Protein AF-A0A956AYD5-F1 (afdb_monomer_lite)

pLDDT: mean 80.74, std 14.18, range [38.19, 96.44]

Structure (mmCIF, N/CA/C/O backbone):
data_AF-A0A956AYD5-F1
#
_entry.id   AF-A0A956AYD5-F1
#
loop_
_atom_site.group_PDB
_atom_site.id
_atom_site.type_symbol
_atom_site.label_atom_id
_atom_site.label_alt_id
_atom_site.label_comp_id
_atom_site.label_asym_id
_atom_site.label_entity_id
_atom_site.label_seq_id
_atom_site.pdbx_PDB_ins_code
_atom_site.Cartn_x
_atom_site.Cartn_y
_atom_site.Cartn_z
_atom_site.occupancy
_atom_site.B_iso_or_equiv
_atom_site.auth_seq_id
_atom_site.auth_comp_id
_atom_site.auth_asym_id
_atom_site.auth_atom_id
_atom_site.pdbx_PDB_model_num
ATOM 1 N N . MET A 1 1 ? 13.100 -12.740 -43.143 1.00 38.22 1 MET A N 1
ATOM 2 C CA . MET A 1 1 ? 13.865 -11.619 -43.729 1.00 38.22 1 MET A CA 1
ATOM 3 C C . MET A 1 1 ? 12.899 -10.701 -44.470 1.00 38.22 1 MET A C 1
ATOM 5 O O . MET A 1 1 ? 12.730 -10.848 -45.670 1.00 38.22 1 MET A O 1
ATOM 9 N N . ALA A 1 2 ? 12.208 -9.817 -43.744 1.00 38.34 2 ALA A N 1
ATOM 10 C CA . ALA A 1 2 ? 11.365 -8.768 -44.319 1.00 38.34 2 ALA A CA 1
ATOM 11 C C . ALA A 1 2 ? 12.053 -7.433 -44.016 1.00 38.34 2 ALA A C 1
ATOM 13 O O . ALA A 1 2 ? 12.355 -7.146 -42.859 1.00 38.34 2 ALA A O 1
ATOM 14 N N . GLY A 1 3 ? 12.431 -6.724 -45.078 1.00 38.19 3 GLY A N 1
ATOM 15 C CA . GLY A 1 3 ? 13.341 -5.588 -45.043 1.00 38.19 3 GLY A CA 1
ATOM 16 C C . GLY A 1 3 ? 12.730 -4.337 -44.422 1.00 38.19 3 GLY A C 1
ATOM 17 O O . GLY A 1 3 ? 11.640 -3.910 -44.791 1.00 38.19 3 GLY A O 1
ATOM 18 N N . LEU A 1 4 ? 13.507 -3.744 -43.517 1.00 45.62 4 LEU A N 1
ATOM 19 C CA . LEU A 1 4 ? 13.472 -2.332 -43.163 1.00 45.62 4 LEU A CA 1
ATOM 20 C C . LEU A 1 4 ? 13.626 -1.478 -44.430 1.00 45.62 4 LEU A C 1
ATOM 22 O O . LEU A 1 4 ? 14.669 -1.534 -45.081 1.00 45.62 4 LEU A O 1
ATOM 26 N N . ILE A 1 5 ? 12.627 -0.655 -44.748 1.00 48.16 5 ILE A N 1
ATOM 27 C CA . ILE A 1 5 ? 12.800 0.495 -45.640 1.00 48.16 5 ILE A CA 1
ATOM 28 C C . ILE A 1 5 ? 12.803 1.730 -44.746 1.00 48.16 5 ILE A C 1
ATOM 30 O O . ILE A 1 5 ? 11.787 2.094 -44.158 1.00 48.16 5 ILE A O 1
ATOM 34 N N . GLY A 1 6 ? 13.987 2.324 -44.607 1.00 40.91 6 GLY A N 1
ATOM 35 C CA . GLY A 1 6 ? 14.198 3.570 -43.888 1.00 40.91 6 GLY A CA 1
ATOM 36 C C . GLY A 1 6 ? 13.424 4.714 -44.536 1.00 40.91 6 GLY A C 1
ATOM 37 O O . GLY A 1 6 ? 13.657 5.061 -45.694 1.00 40.91 6 GLY A O 1
ATOM 38 N N . LEU A 1 7 ? 12.539 5.331 -43.756 1.00 45.22 7 LEU A N 1
ATOM 39 C CA . LEU A 1 7 ? 11.934 6.633 -44.036 1.00 45.22 7 LEU A CA 1
ATOM 40 C C . LEU A 1 7 ? 12.979 7.738 -43.804 1.00 45.22 7 LEU A C 1
ATOM 42 O O . LEU A 1 7 ? 12.899 8.510 -42.858 1.00 45.22 7 LEU A O 1
ATOM 46 N N . GLY A 1 8 ? 14.007 7.763 -44.652 1.00 41.53 8 GLY A N 1
ATOM 47 C CA . GLY A 1 8 ? 15.071 8.773 -44.637 1.00 41.53 8 GLY A CA 1
ATOM 48 C C . GLY A 1 8 ? 15.412 9.327 -46.022 1.00 41.53 8 GLY A C 1
ATOM 49 O O . GLY A 1 8 ? 16.450 9.959 -46.177 1.00 41.53 8 GLY A O 1
ATOM 50 N N . GLY A 1 9 ? 14.583 9.070 -47.039 1.00 41.75 9 GLY A N 1
ATOM 51 C CA . GLY A 1 9 ? 14.830 9.491 -48.418 1.00 41.75 9 GLY A CA 1
ATOM 52 C C . GLY A 1 9 ? 13.682 10.327 -48.972 1.00 41.75 9 GLY A C 1
ATOM 53 O O . GLY A 1 9 ? 12.532 9.896 -48.932 1.00 41.75 9 GLY A O 1
ATOM 54 N N . ALA A 1 10 ? 14.020 11.512 -49.479 1.00 44.88 10 ALA A N 1
ATOM 55 C CA . ALA A 1 10 ? 13.131 12.481 -50.109 1.00 44.88 10 ALA A CA 1
ATOM 56 C C . ALA A 1 10 ? 12.125 11.856 -51.101 1.00 44.88 10 ALA A C 1
ATOM 58 O O . ALA A 1 10 ? 12.470 10.983 -51.900 1.00 44.88 10 ALA A O 1
ATOM 59 N N . LEU A 1 11 ? 10.884 12.358 -51.092 1.00 52.38 11 LEU A N 1
ATOM 60 C CA . LEU A 1 11 ? 9.904 12.091 -52.150 1.00 52.38 11 LEU A CA 1
ATOM 61 C C . LEU A 1 11 ? 10.449 12.594 -53.504 1.00 52.38 11 LEU A C 1
ATOM 63 O O . LEU A 1 11 ? 11.091 13.646 -53.548 1.00 52.38 11 LEU A O 1
ATOM 67 N N . PRO A 1 12 ? 10.129 11.926 -54.630 1.00 50.09 12 PRO A N 1
ATOM 68 C CA . PRO A 1 12 ? 10.656 12.227 -55.970 1.00 50.09 12 PRO A CA 1
ATOM 69 C C . PRO A 1 12 ? 10.209 13.583 -56.565 1.00 50.09 12 PRO A C 1
ATOM 71 O O . PRO A 1 12 ? 10.356 13.809 -57.761 1.00 50.09 12 PRO A O 1
ATOM 74 N N . ILE A 1 13 ? 9.664 14.489 -55.746 1.00 57.38 13 ILE A N 1
ATOM 75 C CA . ILE A 1 13 ? 9.124 15.803 -56.134 1.00 57.38 13 ILE A CA 1
ATOM 76 C C . ILE A 1 13 ? 9.965 16.956 -55.531 1.00 57.38 13 ILE A C 1
ATOM 78 O O . ILE A 1 13 ? 9.643 18.122 -55.723 1.00 57.38 13 ILE A O 1
ATOM 82 N N . GLY A 1 14 ? 11.065 16.674 -54.817 1.00 47.78 14 GLY A N 1
ATOM 83 C CA . GLY A 1 14 ? 12.014 17.710 -54.368 1.00 47.78 14 GLY A CA 1
ATOM 84 C C . GLY A 1 14 ? 11.462 18.714 -53.344 1.00 47.78 14 GLY A C 1
ATOM 85 O O . GLY A 1 14 ? 12.069 19.758 -53.120 1.00 47.78 14 GLY A O 1
ATOM 86 N N . LEU A 1 15 ? 10.318 18.417 -52.722 1.00 58.50 15 LEU A N 1
ATOM 87 C CA . LEU A 1 15 ? 9.801 19.166 -51.579 1.00 58.50 15 LEU A CA 1
ATOM 88 C C . LEU A 1 15 ? 10.392 18.572 -50.297 1.00 58.50 15 LEU A C 1
ATOM 90 O O . LEU A 1 15 ? 9.881 17.578 -49.776 1.00 58.50 15 LEU A O 1
ATOM 94 N N . ASP A 1 16 ? 11.470 19.182 -49.802 1.00 55.41 16 ASP A N 1
ATOM 95 C CA . ASP A 1 16 ? 11.988 18.926 -48.458 1.00 55.41 16 ASP A CA 1
ATOM 96 C C . ASP A 1 16 ? 10.951 19.408 -47.439 1.00 55.41 16 ASP A C 1
ATOM 98 O O . ASP A 1 16 ? 10.841 20.600 -47.135 1.00 55.41 16 ASP A O 1
ATOM 102 N N . PHE A 1 17 ? 10.157 18.479 -46.906 1.00 55.44 17 PHE A N 1
ATOM 103 C CA . PHE A 1 17 ? 9.383 18.769 -45.708 1.00 55.44 17 PHE A CA 1
ATOM 104 C C . PHE A 1 17 ? 10.377 19.057 -44.579 1.00 55.44 17 PHE A C 1
ATOM 106 O O . PHE A 1 17 ? 11.238 18.216 -44.303 1.00 55.44 17 PHE A O 1
ATOM 113 N N . PRO A 1 18 ? 10.301 20.226 -43.917 1.00 59.81 18 PRO A N 1
ATOM 114 C CA . PRO A 1 18 ? 11.231 20.545 -42.848 1.00 59.81 18 PRO A CA 1
ATOM 115 C C . PRO A 1 18 ? 11.109 19.461 -41.777 1.00 59.81 18 PRO A C 1
ATOM 117 O O . PRO A 1 18 ? 10.015 19.232 -41.265 1.00 59.81 18 PRO A O 1
ATOM 120 N N . ALA A 1 19 ? 12.222 18.809 -41.425 1.00 58.19 19 ALA A N 1
ATOM 121 C CA . ALA A 1 19 ? 12.263 17.698 -40.467 1.00 58.19 19 ALA A CA 1
ATOM 122 C C . ALA A 1 19 ? 11.509 17.996 -39.152 1.00 58.19 19 ALA A C 1
ATOM 124 O O . ALA A 1 19 ? 10.942 17.094 -38.547 1.00 58.19 19 ALA A O 1
ATOM 125 N N . ARG A 1 20 ? 11.408 19.280 -38.770 1.00 55.28 20 ARG A N 1
ATOM 126 C CA . ARG A 1 20 ? 10.603 19.770 -37.638 1.00 55.28 20 ARG A CA 1
ATOM 127 C C . ARG A 1 20 ? 9.106 19.441 -37.717 1.00 55.28 20 ARG A C 1
ATOM 129 O O . ARG A 1 20 ? 8.494 19.254 -36.674 1.00 55.28 20 ARG A O 1
ATOM 136 N N . VAL A 1 21 ? 8.508 19.392 -38.909 1.00 59.53 21 VAL A N 1
ATOM 137 C CA . VAL A 1 21 ? 7.073 19.096 -39.093 1.00 59.53 21 VAL A CA 1
ATOM 138 C C . VAL A 1 21 ? 6.807 17.594 -38.984 1.00 59.53 21 VAL A C 1
ATOM 140 O O . VAL A 1 21 ? 5.827 17.206 -38.356 1.00 59.53 21 VAL A O 1
ATOM 143 N N . ALA A 1 22 ? 7.705 16.751 -39.502 1.00 58.34 22 ALA A N 1
ATOM 144 C CA . ALA A 1 22 ? 7.612 15.298 -39.340 1.00 58.34 22 ALA A CA 1
ATOM 145 C C . ALA A 1 22 ? 7.784 14.883 -37.868 1.00 58.34 22 ALA A C 1
ATOM 147 O O . ALA A 1 22 ? 6.969 14.129 -37.348 1.00 58.34 22 ALA A O 1
ATOM 148 N N . THR A 1 23 ? 8.756 15.467 -37.155 1.00 61.28 23 THR A N 1
ATOM 149 C CA . THR A 1 23 ? 8.960 15.197 -35.720 1.00 61.28 23 THR A CA 1
ATOM 150 C C . THR A 1 23 ? 7.836 15.738 -34.833 1.00 61.28 23 THR A C 1
ATOM 152 O O . THR A 1 23 ? 7.559 15.161 -33.787 1.00 61.28 23 THR A O 1
ATOM 155 N N . ALA A 1 24 ? 7.189 16.845 -35.224 1.00 61.78 24 ALA A N 1
ATOM 156 C CA . ALA A 1 24 ? 6.041 17.384 -34.491 1.00 61.78 24 ALA A CA 1
ATOM 157 C C . ALA A 1 24 ? 4.799 16.498 -34.672 1.00 61.78 24 ALA A C 1
ATOM 159 O O . ALA A 1 24 ? 4.151 16.154 -33.690 1.00 61.78 24 ALA A O 1
ATOM 160 N N . ALA A 1 25 ? 4.527 16.052 -35.903 1.00 62.19 25 ALA A N 1
ATOM 161 C CA . ALA A 1 25 ? 3.420 15.143 -36.186 1.00 62.19 25 ALA A CA 1
ATOM 162 C C . ALA A 1 25 ? 3.612 13.766 -35.525 1.00 62.19 25 ALA A C 1
ATOM 164 O O . ALA A 1 25 ? 2.668 13.229 -34.954 1.00 62.19 25 ALA A O 1
ATOM 165 N N . GLU A 1 26 ? 4.825 13.204 -35.540 1.00 65.94 26 GLU A N 1
ATOM 166 C CA . GLU A 1 26 ? 5.135 11.969 -34.802 1.00 65.94 26 GLU A CA 1
ATOM 167 C C . GLU A 1 26 ? 4.995 12.151 -33.282 1.00 65.94 26 GLU A C 1
ATOM 169 O O . GLU A 1 26 ? 4.488 11.261 -32.599 1.00 65.94 26 GLU A O 1
ATOM 174 N N . GLY A 1 27 ? 5.385 13.315 -32.749 1.00 69.06 27 GLY A N 1
ATOM 175 C CA . GLY A 1 27 ? 5.192 13.671 -31.342 1.00 69.06 27 GLY A CA 1
ATOM 176 C C . GLY A 1 27 ? 3.716 13.702 -30.936 1.00 69.06 27 GLY A C 1
ATOM 177 O O . GLY A 1 27 ? 3.339 13.052 -29.962 1.00 69.06 27 GLY A O 1
ATOM 178 N N . ASP A 1 28 ? 2.872 14.378 -31.715 1.00 73.19 28 ASP A N 1
ATOM 179 C CA . ASP A 1 28 ? 1.431 14.474 -31.455 1.00 73.19 28 ASP A CA 1
ATOM 180 C C . ASP A 1 28 ? 0.738 13.104 -31.543 1.00 73.19 28 ASP A C 1
ATOM 182 O O . ASP A 1 28 ? -0.115 12.776 -30.716 1.00 73.19 28 ASP A O 1
ATOM 186 N N . LEU A 1 29 ? 1.137 12.257 -32.499 1.00 72.94 29 LEU A N 1
ATOM 187 C CA . LEU A 1 29 ? 0.602 10.899 -32.645 1.00 72.94 29 LEU A CA 1
ATOM 188 C C . LEU A 1 29 ? 0.982 9.989 -31.467 1.00 72.94 29 LEU A C 1
ATOM 190 O O . LEU A 1 29 ? 0.141 9.224 -30.993 1.00 72.94 29 LEU A O 1
ATOM 194 N N . ASN A 1 30 ? 2.212 10.096 -30.960 1.00 77.44 30 ASN A N 1
ATOM 195 C CA . ASN A 1 30 ? 2.667 9.329 -29.797 1.00 77.44 30 ASN A CA 1
ATOM 196 C C . ASN A 1 30 ? 1.982 9.786 -28.501 1.00 77.44 30 ASN A C 1
ATOM 198 O O . ASN A 1 30 ? 1.635 8.951 -27.662 1.00 77.44 30 ASN A O 1
ATOM 202 N N . LEU A 1 31 ? 1.736 11.090 -28.349 1.00 77.75 31 LEU A N 1
ATOM 203 C CA . LEU A 1 31 ? 0.963 11.622 -27.227 1.00 77.75 31 LEU A CA 1
ATOM 204 C C . LEU A 1 31 ? -0.478 11.107 -27.264 1.00 77.75 31 LEU A C 1
ATOM 206 O O . LEU A 1 31 ? -0.946 10.543 -26.279 1.00 77.75 31 LEU A O 1
ATOM 210 N N . LEU A 1 32 ? -1.156 11.196 -28.412 1.00 80.50 32 LEU A N 1
ATOM 211 C CA . LEU A 1 32 ? -2.516 10.672 -28.572 1.00 80.50 32 LEU A CA 1
ATOM 212 C C . LEU A 1 32 ? -2.594 9.159 -28.325 1.00 80.50 32 LEU A C 1
ATOM 214 O O . LEU A 1 32 ? -3.530 8.694 -27.677 1.00 80.50 32 LEU A O 1
ATOM 218 N N . ALA A 1 33 ? -1.612 8.389 -28.799 1.00 79.50 33 ALA A N 1
ATOM 219 C CA . ALA A 1 33 ? -1.531 6.954 -28.532 1.00 79.50 33 ALA A CA 1
ATOM 220 C C . ALA A 1 33 ? -1.355 6.654 -27.033 1.00 79.50 33 ALA A C 1
ATOM 222 O O . ALA A 1 33 ? -1.987 5.736 -26.508 1.00 79.50 33 ALA A O 1
ATOM 223 N N . THR A 1 34 ? -0.549 7.450 -26.330 1.00 79.50 34 THR A N 1
ATOM 224 C CA . THR A 1 34 ? -0.332 7.315 -24.883 1.00 79.50 34 THR A CA 1
ATOM 225 C C . THR A 1 34 ? -1.608 7.637 -24.096 1.00 79.50 34 THR A C 1
ATOM 227 O O . THR A 1 34 ? -2.038 6.840 -23.262 1.00 79.50 34 THR A O 1
ATOM 230 N N . GLU A 1 35 ? -2.279 8.744 -24.423 1.00 83.00 35 GLU A N 1
ATOM 231 C CA . GLU A 1 35 ? -3.565 9.133 -23.827 1.00 83.00 35 GLU A CA 1
ATOM 232 C C . GLU A 1 35 ? -4.652 8.073 -24.062 1.00 83.00 35 GLU A C 1
ATOM 234 O O . GLU A 1 35 ? -5.362 7.678 -23.134 1.00 83.00 35 GLU A O 1
ATOM 239 N N . LEU A 1 36 ? -4.753 7.546 -25.287 1.00 84.06 36 LEU A N 1
ATOM 240 C CA . LEU A 1 36 ? -5.677 6.457 -25.619 1.00 84.06 36 LEU A CA 1
ATOM 241 C C . LEU A 1 36 ? -5.368 5.184 -24.829 1.00 84.06 36 LEU A C 1
ATOM 243 O O . LEU A 1 36 ? -6.294 4.489 -24.411 1.00 84.06 36 LEU A O 1
ATOM 247 N N . SER A 1 37 ? -4.091 4.893 -24.587 1.00 82.88 37 SER A N 1
ATOM 248 C CA . SER A 1 37 ? -3.676 3.734 -23.796 1.00 82.88 37 SER A CA 1
ATOM 249 C C . SER A 1 37 ? -4.089 3.883 -22.328 1.00 82.88 37 SER A C 1
ATOM 251 O O . SER A 1 37 ? -4.648 2.947 -21.752 1.00 82.88 37 SER A O 1
ATOM 253 N N . TYR A 1 38 ? -3.909 5.069 -21.732 1.00 85.00 38 TYR A N 1
ATOM 254 C CA . TYR A 1 38 ? -4.403 5.365 -20.382 1.00 85.00 38 TYR A CA 1
ATOM 255 C C . TYR A 1 38 ? -5.929 5.296 -20.295 1.00 85.00 38 TYR A C 1
ATOM 257 O O . TYR A 1 38 ? -6.469 4.667 -19.382 1.00 85.00 38 TYR A O 1
ATOM 265 N N . ALA A 1 39 ? -6.635 5.885 -21.262 1.00 86.56 39 ALA A N 1
ATOM 266 C CA . ALA A 1 39 ? -8.091 5.838 -21.323 1.00 86.56 39 ALA A CA 1
ATOM 267 C C . ALA A 1 39 ? -8.608 4.396 -21.450 1.00 86.56 39 ALA A C 1
ATOM 269 O O . ALA A 1 39 ? -9.562 4.017 -20.767 1.00 86.56 39 ALA A O 1
ATOM 270 N N . LEU A 1 40 ? -7.954 3.570 -22.272 1.00 87.44 40 LEU A N 1
ATOM 271 C CA . LEU A 1 40 ? -8.281 2.157 -22.428 1.00 87.44 40 LEU A CA 1
ATOM 272 C C . LEU A 1 40 ? -8.056 1.379 -21.125 1.00 87.44 40 LEU A C 1
ATOM 274 O O . LEU A 1 40 ? -8.933 0.615 -20.721 1.00 87.44 40 LEU A O 1
ATOM 278 N N . LEU A 1 41 ? -6.930 1.596 -20.436 1.00 86.62 41 LEU A N 1
ATOM 279 C CA . LEU A 1 41 ? -6.657 0.976 -19.135 1.00 86.62 41 LEU A CA 1
ATOM 280 C C . LEU A 1 41 ? -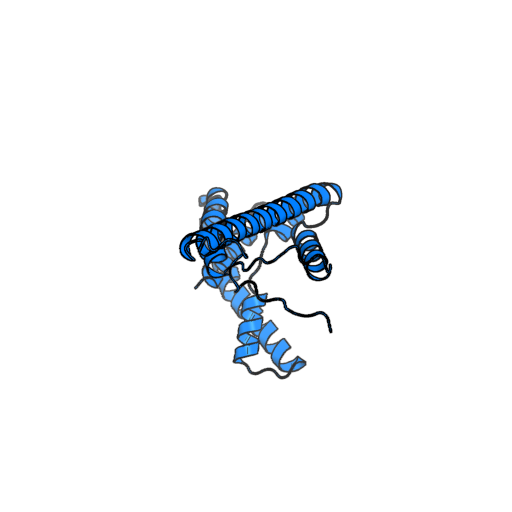7.725 1.339 -18.097 1.00 86.62 41 LEU A C 1
ATOM 282 O O . LEU A 1 41 ? -8.246 0.452 -17.419 1.00 86.62 41 LEU A O 1
ATOM 286 N N . LEU A 1 42 ? -8.101 2.618 -18.007 1.00 88.06 42 LEU A N 1
ATOM 287 C CA . LEU A 1 42 ? -9.163 3.079 -17.109 1.00 88.06 42 LEU A CA 1
ATOM 288 C C . LEU A 1 42 ? -10.526 2.479 -17.477 1.00 88.06 42 LEU A C 1
ATOM 290 O O . LEU A 1 42 ? -11.274 2.064 -16.590 1.00 88.06 42 LEU A O 1
ATOM 294 N N . ALA A 1 43 ? -10.842 2.375 -18.770 1.00 90.12 43 ALA A N 1
ATOM 295 C CA . ALA A 1 43 ? -12.078 1.759 -19.243 1.00 90.12 43 ALA A CA 1
ATOM 296 C C . ALA A 1 43 ? -12.143 0.266 -18.889 1.00 90.12 43 ALA A C 1
ATOM 298 O O . ALA A 1 43 ? -13.175 -0.213 -18.411 1.00 90.12 43 ALA A O 1
ATOM 299 N N . ILE A 1 44 ? -11.040 -0.469 -19.064 1.00 89.56 44 ILE A N 1
ATOM 300 C CA . ILE A 1 44 ? -10.961 -1.881 -18.678 1.00 89.56 44 ILE A CA 1
ATOM 301 C C . ILE A 1 44 ? -11.089 -2.023 -17.160 1.00 89.56 44 ILE A C 1
ATOM 303 O O . ILE A 1 44 ? -11.890 -2.836 -16.697 1.00 89.56 44 ILE A O 1
ATOM 307 N N . ALA A 1 45 ? -10.376 -1.210 -16.378 1.00 89.06 45 ALA A N 1
ATOM 308 C CA . ALA A 1 45 ? -10.478 -1.219 -14.921 1.00 89.06 45 ALA A CA 1
ATOM 309 C C . ALA A 1 45 ? -11.920 -0.958 -14.449 1.00 89.06 45 ALA A C 1
ATOM 311 O O . ALA A 1 45 ? -12.444 -1.704 -13.618 1.00 89.06 45 ALA A O 1
ATOM 312 N N . ALA A 1 46 ? -12.602 0.035 -15.028 1.00 90.31 46 ALA A N 1
ATOM 313 C CA . ALA A 1 46 ? -13.998 0.346 -14.726 1.00 90.31 46 ALA A CA 1
ATOM 314 C C . ALA A 1 46 ? -14.947 -0.804 -15.101 1.00 90.31 46 ALA A C 1
ATOM 316 O O . ALA A 1 46 ? -15.844 -1.158 -14.332 1.00 90.31 46 ALA A O 1
ATOM 317 N N . MET A 1 47 ? -14.732 -1.432 -16.257 1.00 90.38 47 MET A N 1
ATOM 318 C CA . MET A 1 47 ? -15.518 -2.577 -16.713 1.00 90.38 47 MET A CA 1
ATOM 319 C C . MET A 1 47 ? -15.336 -3.794 -15.797 1.00 90.38 47 MET A C 1
ATOM 321 O O . MET A 1 47 ? -16.326 -4.414 -15.403 1.00 90.38 47 MET A O 1
ATOM 325 N N . VAL A 1 48 ? -14.101 -4.101 -15.389 1.00 90.56 48 VAL A N 1
ATOM 326 C CA . VAL A 1 48 ? -13.797 -5.172 -14.426 1.00 90.56 48 VAL A CA 1
ATOM 327 C C . VAL A 1 48 ? -14.433 -4.870 -13.069 1.00 90.56 48 VAL A C 1
ATOM 329 O O . VAL A 1 48 ? -15.096 -5.736 -12.493 1.00 90.56 48 VAL A O 1
ATOM 332 N N . ALA A 1 49 ? -14.316 -3.636 -12.572 1.00 86.12 49 ALA A N 1
ATOM 333 C CA . ALA A 1 49 ? -14.949 -3.201 -11.327 1.00 86.12 49 ALA A CA 1
ATOM 334 C C . ALA A 1 49 ? -16.486 -3.318 -11.376 1.00 86.12 49 ALA A C 1
ATOM 336 O O . ALA A 1 49 ? -17.124 -3.710 -10.399 1.00 86.12 49 ALA A O 1
ATOM 337 N N . MET A 1 50 ? -17.106 -3.025 -12.519 1.00 87.75 50 MET A N 1
ATOM 338 C CA . MET A 1 50 ? -18.551 -3.165 -12.698 1.00 87.75 50 MET A CA 1
ATOM 339 C C . MET A 1 50 ? -18.990 -4.634 -12.801 1.00 87.75 50 MET A C 1
ATOM 341 O O . MET A 1 50 ? -20.001 -5.017 -12.209 1.00 87.75 50 MET A O 1
ATOM 345 N N . ALA A 1 51 ? -18.231 -5.471 -13.511 1.00 87.75 51 ALA A N 1
ATOM 346 C CA . ALA A 1 51 ? -18.516 -6.898 -13.651 1.00 87.75 51 ALA A CA 1
ATOM 347 C C . ALA A 1 51 ? -18.380 -7.643 -12.311 1.00 87.75 51 ALA A C 1
ATOM 349 O O . ALA A 1 51 ? -19.248 -8.430 -11.928 1.00 87.75 51 ALA A O 1
ATOM 350 N N . THR A 1 52 ? -17.325 -7.346 -11.553 1.00 83.69 52 THR A N 1
ATOM 351 C CA . THR A 1 52 ? -17.035 -7.979 -10.253 1.00 83.69 52 THR A CA 1
ATOM 352 C C . THR A 1 52 ? -18.092 -7.693 -9.197 1.00 83.69 52 THR A C 1
ATOM 354 O O . THR A 1 52 ? -18.422 -8.589 -8.417 1.00 83.69 52 THR A O 1
ATOM 357 N N . ARG A 1 53 ? -18.730 -6.514 -9.233 1.00 75.50 53 ARG A N 1
ATOM 358 C CA . ARG A 1 53 ? -19.891 -6.207 -8.379 1.00 75.50 53 ARG A CA 1
ATOM 359 C C . ARG A 1 53 ? -21.036 -7.209 -8.545 1.00 75.50 53 ARG A C 1
ATOM 361 O O . ARG A 1 53 ? -21.759 -7.450 -7.583 1.00 75.50 53 ARG A O 1
ATOM 368 N N . ARG A 1 54 ? -21.197 -7.826 -9.724 1.00 77.81 54 ARG A N 1
ATOM 369 C CA . ARG A 1 54 ? -22.208 -8.879 -9.940 1.00 77.81 54 ARG A CA 1
ATOM 370 C C . ARG A 1 54 ? -21.769 -10.250 -9.430 1.00 77.81 54 ARG A C 1
ATOM 372 O O . ARG A 1 54 ? -22.618 -11.041 -9.032 1.00 77.81 54 ARG A O 1
ATOM 379 N N . LEU A 1 55 ? -20.465 -10.517 -9.420 1.00 74.38 55 LEU A N 1
ATOM 380 C CA . LEU A 1 55 ? -19.879 -11.820 -9.089 1.00 74.38 55 LEU A CA 1
ATOM 381 C C . LEU A 1 55 ? -19.499 -11.973 -7.605 1.00 74.38 55 LEU A C 1
ATOM 383 O O . LEU A 1 55 ? -19.073 -13.051 -7.205 1.00 74.38 55 LEU A O 1
ATOM 387 N N . ARG A 1 56 ? -19.663 -10.924 -6.781 1.00 71.38 56 ARG A N 1
ATOM 388 C CA . ARG A 1 56 ? -19.297 -10.898 -5.345 1.00 71.38 56 ARG A CA 1
ATOM 389 C C . ARG A 1 56 ? -17.832 -11.273 -5.059 1.00 71.38 56 ARG A C 1
ATOM 391 O O . ARG A 1 56 ? -17.515 -11.710 -3.956 1.00 71.38 56 ARG A O 1
ATOM 398 N N . LEU A 1 57 ? -16.939 -11.091 -6.030 1.00 75.00 57 LEU A N 1
ATOM 399 C CA . LEU A 1 57 ? -15.500 -11.296 -5.850 1.00 75.00 57 LEU A CA 1
ATOM 400 C C . LEU A 1 57 ? -14.825 -9.995 -5.382 1.00 75.00 57 LEU A C 1
ATOM 402 O O . LEU A 1 57 ? -15.266 -8.916 -5.792 1.00 75.00 57 LEU A O 1
ATOM 406 N N . PRO A 1 58 ? -13.749 -10.065 -4.570 1.00 76.38 58 PRO A N 1
ATOM 407 C CA . PRO A 1 58 ? -12.936 -8.898 -4.244 1.00 76.38 58 PRO A CA 1
ATOM 408 C C . PRO A 1 58 ? -12.404 -8.251 -5.525 1.00 76.38 58 PRO A C 1
ATOM 410 O O . PRO A 1 58 ? -11.787 -8.920 -6.358 1.00 76.38 58 PRO A O 1
ATOM 413 N N . TYR A 1 59 ? -12.648 -6.949 -5.686 1.00 81.25 59 TYR A N 1
ATOM 414 C CA . TYR A 1 59 ? -12.307 -6.236 -6.920 1.00 81.25 59 TYR A CA 1
ATOM 415 C C . TYR A 1 59 ? -10.800 -6.280 -7.218 1.00 81.25 59 TYR A C 1
ATOM 417 O O . TYR A 1 59 ? -10.416 -6.375 -8.380 1.00 81.25 59 TYR A O 1
ATOM 425 N N . THR A 1 60 ? -9.956 -6.271 -6.180 1.00 84.12 60 THR A N 1
ATOM 426 C CA . THR A 1 60 ? -8.490 -6.302 -6.289 1.00 84.12 60 THR A CA 1
ATOM 427 C C . THR A 1 60 ? -8.001 -7.558 -7.003 1.00 84.12 60 THR A C 1
ATOM 429 O O . THR A 1 60 ? -7.233 -7.466 -7.956 1.00 84.12 60 THR A O 1
ATOM 432 N N . VAL A 1 61 ? -8.512 -8.730 -6.614 1.00 85.06 61 VAL A N 1
ATOM 433 C CA . VAL A 1 61 ? -8.144 -10.022 -7.216 1.00 85.06 61 VAL A CA 1
ATOM 434 C C . VAL A 1 61 ? -8.493 -10.046 -8.702 1.00 85.06 61 VAL A C 1
ATOM 436 O O . VAL A 1 61 ? -7.678 -10.435 -9.536 1.00 85.06 61 VAL A O 1
ATOM 439 N N . ALA A 1 62 ? -9.695 -9.597 -9.051 1.00 87.69 62 ALA A N 1
ATOM 440 C CA . ALA A 1 62 ? -10.132 -9.566 -10.439 1.00 87.69 62 ALA A CA 1
ATOM 441 C C . ALA A 1 62 ? -9.337 -8.566 -11.289 1.00 87.69 62 ALA A C 1
ATOM 443 O O . ALA A 1 62 ? -9.055 -8.853 -12.450 1.00 87.69 62 ALA A O 1
ATOM 444 N N . LEU A 1 63 ? -8.950 -7.422 -10.717 1.00 88.88 63 LEU A N 1
ATOM 445 C CA . LEU A 1 63 ? -8.136 -6.422 -11.402 1.00 88.88 63 LEU A CA 1
ATOM 446 C C . LEU A 1 63 ? -6.721 -6.946 -11.688 1.00 88.88 63 LEU A C 1
ATOM 448 O O . LEU A 1 63 ? -6.226 -6.770 -12.798 1.00 88.88 63 LEU A O 1
ATOM 452 N N . VAL A 1 64 ? -6.108 -7.659 -10.734 1.00 89.06 64 VAL A N 1
ATOM 453 C CA . VAL A 1 64 ? -4.802 -8.317 -10.924 1.00 89.06 64 VAL A CA 1
ATOM 454 C C . VAL A 1 64 ? -4.874 -9.370 -12.030 1.00 89.06 64 VAL A C 1
ATOM 456 O O . VAL A 1 64 ? -4.020 -9.392 -12.913 1.00 89.06 64 VAL A O 1
ATOM 459 N N . LEU A 1 65 ? -5.911 -10.213 -12.029 1.00 90.25 65 LEU A N 1
ATOM 460 C CA . LEU 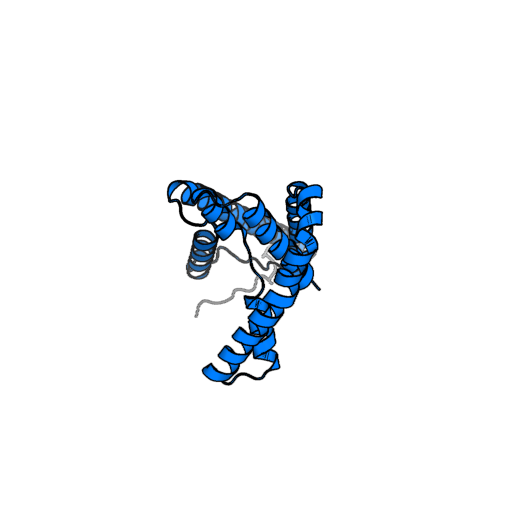A 1 65 ? -6.101 -11.221 -13.075 1.00 90.25 65 LEU A CA 1
ATOM 461 C C . LEU A 1 65 ? -6.339 -10.586 -14.449 1.00 90.25 65 LEU A C 1
ATOM 463 O O . LEU A 1 65 ? -5.768 -11.044 -15.434 1.00 90.25 65 LEU A O 1
ATOM 467 N N . ALA A 1 66 ? -7.142 -9.523 -14.523 1.00 89.31 66 ALA A N 1
ATOM 468 C CA . ALA A 1 66 ? -7.364 -8.790 -15.764 1.00 89.31 66 ALA A CA 1
ATOM 469 C C . ALA A 1 66 ? -6.061 -8.171 -16.290 1.00 89.31 66 ALA A C 1
ATOM 471 O O . ALA A 1 66 ? -5.748 -8.337 -17.465 1.00 89.31 66 ALA A O 1
ATOM 472 N N . GLY A 1 67 ? -5.271 -7.532 -15.422 1.00 88.38 67 GLY A N 1
ATOM 473 C CA . GLY A 1 67 ? -3.955 -6.996 -15.775 1.00 88.38 67 GLY A CA 1
ATOM 474 C C . GLY A 1 67 ? -2.997 -8.077 -16.281 1.00 88.38 67 GLY A C 1
ATOM 475 O O . GLY A 1 67 ? -2.373 -7.907 -17.326 1.00 88.38 67 GLY A O 1
ATOM 476 N N . LEU A 1 68 ? -2.943 -9.228 -15.605 1.00 88.88 68 LEU A N 1
ATOM 477 C CA . LEU A 1 68 ? -2.128 -10.368 -16.031 1.00 88.88 68 LEU A CA 1
ATOM 478 C C . LEU A 1 68 ? -2.555 -10.890 -17.411 1.00 88.88 68 LEU A C 1
ATOM 480 O O . LEU A 1 68 ? -1.710 -11.126 -18.270 1.00 88.88 68 LEU A O 1
ATOM 484 N N . LEU A 1 69 ? -3.861 -11.038 -17.645 1.00 88.75 69 LEU A N 1
ATOM 485 C CA . LEU A 1 69 ? -4.394 -11.469 -18.939 1.00 88.75 69 LEU A CA 1
ATOM 486 C C . LEU A 1 69 ? -4.101 -10.457 -20.051 1.00 88.75 69 LEU A C 1
ATOM 488 O O . LEU A 1 69 ? -3.793 -10.872 -21.164 1.00 88.75 69 LEU A O 1
ATOM 492 N N . LEU A 1 70 ? -4.158 -9.154 -19.762 1.00 85.25 70 LEU A N 1
ATOM 493 C CA . LEU A 1 70 ? -3.819 -8.103 -20.726 1.00 85.25 70 LEU A CA 1
ATOM 494 C C . LEU A 1 70 ? -2.351 -8.157 -21.153 1.00 85.25 70 LEU A C 1
ATOM 496 O O . LEU A 1 70 ? -2.070 -7.998 -22.336 1.00 85.25 70 LEU A O 1
ATOM 500 N N . VAL A 1 71 ? -1.436 -8.406 -20.210 1.00 82.31 71 VAL A N 1
ATOM 501 C CA . VAL A 1 71 ? 0.004 -8.524 -20.496 1.00 82.31 71 VAL A CA 1
ATOM 502 C C . VAL A 1 71 ? 0.321 -9.809 -21.262 1.00 82.31 71 VAL A C 1
ATOM 504 O O . VAL A 1 71 ? 1.159 -9.801 -22.160 1.00 82.31 71 VAL A O 1
ATOM 507 N N . LEU A 1 72 ? -0.344 -10.920 -20.931 1.00 84.75 72 LEU A N 1
ATOM 508 C CA . LEU A 1 72 ? -0.139 -12.200 -21.616 1.00 84.75 72 LEU A CA 1
ATOM 509 C C . LEU A 1 72 ? -0.798 -12.253 -23.001 1.00 84.75 72 LEU A C 1
ATOM 511 O O . LEU A 1 72 ? -0.380 -13.043 -23.849 1.00 84.75 72 LEU A O 1
ATOM 515 N N . ALA A 1 73 ? -1.827 -11.441 -23.244 1.00 82.56 73 ALA A N 1
ATOM 516 C CA . ALA A 1 73 ? -2.462 -11.357 -24.547 1.00 82.56 73 ALA A CA 1
ATOM 517 C C . ALA A 1 73 ? -1.527 -10.614 -25.525 1.00 82.56 73 ALA A C 1
ATOM 519 O O . ALA A 1 73 ? -1.181 -9.459 -25.270 1.00 82.56 73 ALA A O 1
ATOM 520 N N . PRO A 1 74 ? -1.148 -11.211 -26.674 1.00 68.31 74 PRO A N 1
ATOM 521 C CA . PRO A 1 74 ? -0.231 -10.619 -27.652 1.00 68.31 74 PRO A CA 1
ATOM 522 C C . PRO A 1 74 ? -0.943 -9.547 -28.490 1.00 68.31 74 PRO A C 1
ATOM 524 O O . PRO A 1 74 ? -1.001 -9.612 -29.714 1.00 68.31 74 PRO A O 1
ATOM 527 N N . THR A 1 75 ? -1.566 -8.583 -27.824 1.00 69.06 75 THR A N 1
ATOM 528 C CA . THR A 1 75 ? -2.360 -7.537 -28.464 1.00 69.06 75 THR A CA 1
ATOM 529 C C . THR A 1 75 ? -1.479 -6.392 -28.952 1.00 69.06 75 THR A C 1
ATOM 531 O O . THR A 1 75 ? -1.860 -5.701 -29.888 1.00 69.06 75 THR A O 1
ATOM 534 N N . GLY A 1 76 ? -0.299 -6.182 -28.348 1.00 64.31 76 GLY A N 1
ATOM 535 C CA . GLY A 1 76 ? 0.580 -5.048 -28.669 1.00 64.31 76 GLY A CA 1
ATOM 536 C C . GLY A 1 76 ? -0.059 -3.676 -28.399 1.00 64.31 76 GLY A C 1
ATOM 537 O O . GLY A 1 76 ? 0.513 -2.653 -28.763 1.00 64.31 76 GLY A O 1
ATOM 538 N N . LEU A 1 77 ? -1.241 -3.657 -27.766 1.00 60.97 77 LEU A N 1
ATOM 539 C CA . LEU A 1 77 ? -2.097 -2.481 -27.584 1.00 60.97 77 LEU A CA 1
ATOM 540 C C . LEU A 1 77 ? -1.677 -1.597 -26.403 1.00 60.97 77 LEU A C 1
ATOM 542 O O . LEU A 1 77 ? -2.217 -0.509 -26.247 1.00 60.97 77 LEU A O 1
ATOM 546 N N . LEU A 1 78 ? -0.750 -2.055 -25.558 1.00 63.47 78 LEU A N 1
ATOM 547 C CA . LEU A 1 78 ? -0.362 -1.369 -24.327 1.00 63.47 78 LEU A CA 1
ATOM 548 C C . LEU A 1 78 ? 1.143 -1.095 -24.330 1.00 63.47 78 LEU A C 1
ATOM 550 O O . LEU A 1 78 ? 1.930 -1.899 -23.841 1.00 63.47 78 LEU A O 1
ATOM 554 N N . HIS A 1 79 ? 1.529 0.056 -24.876 1.00 61.53 79 HIS A N 1
ATOM 555 C CA . HIS A 1 79 ? 2.829 0.673 -24.611 1.00 61.53 79 HIS A CA 1
ATOM 556 C C . HIS A 1 79 ? 2.612 1.742 -23.544 1.00 61.53 79 HIS A C 1
ATOM 558 O O . HIS A 1 79 ? 2.418 2.913 -23.855 1.00 61.53 79 HIS A O 1
ATOM 564 N N . VAL A 1 80 ? 2.534 1.313 -22.284 1.00 64.56 80 VAL A N 1
ATOM 565 C CA . VAL A 1 80 ? 2.271 2.221 -21.166 1.00 64.56 80 VAL A CA 1
ATOM 566 C C . VAL A 1 80 ? 3.422 2.155 -20.181 1.00 64.56 80 VAL A C 1
ATOM 568 O O . VAL A 1 80 ? 3.476 1.267 -19.332 1.00 64.56 80 VAL A O 1
ATOM 571 N N . ASP A 1 81 ? 4.313 3.136 -20.272 1.00 68.81 81 ASP A N 1
ATOM 572 C CA . ASP A 1 81 ? 5.327 3.384 -19.254 1.00 68.81 81 ASP A CA 1
ATOM 573 C C . ASP A 1 81 ? 4.720 4.246 -18.142 1.00 68.81 81 ASP A C 1
ATOM 575 O O . ASP A 1 81 ? 4.833 5.474 -18.126 1.00 68.81 81 ASP A O 1
ATOM 579 N N . ILE A 1 82 ? 4.038 3.597 -17.192 1.00 68.38 82 ILE A N 1
ATOM 580 C CA . ILE A 1 82 ? 3.583 4.283 -15.978 1.00 68.38 82 ILE A CA 1
ATOM 581 C C . ILE A 1 82 ? 4.793 4.495 -15.075 1.00 68.38 82 ILE A C 1
ATOM 583 O O . ILE A 1 82 ? 5.295 3.557 -14.456 1.00 68.38 82 ILE A O 1
ATOM 587 N N . SER A 1 83 ? 5.244 5.742 -14.956 1.00 80.19 83 SER A N 1
ATOM 588 C CA . SER A 1 83 ? 6.251 6.086 -13.955 1.00 80.19 83 SER A CA 1
ATOM 589 C C . SER A 1 83 ? 5.688 5.856 -12.553 1.00 80.19 83 SER A C 1
ATOM 591 O O . SER A 1 83 ? 4.689 6.469 -12.165 1.00 80.19 83 SER A O 1
ATOM 593 N N . SER A 1 84 ? 6.365 5.026 -11.756 1.00 80.00 84 SER A N 1
ATOM 594 C CA . SER A 1 84 ? 6.015 4.807 -10.348 1.00 80.00 84 SER A CA 1
ATOM 595 C C . SER A 1 84 ? 5.957 6.120 -9.564 1.00 80.00 84 SER A C 1
ATOM 597 O O . SER A 1 84 ? 5.128 6.267 -8.675 1.00 80.00 84 SER A O 1
ATOM 599 N N . GLN A 1 85 ? 6.786 7.107 -9.923 1.00 83.06 85 GLN A N 1
ATOM 600 C CA . GLN A 1 85 ? 6.760 8.429 -9.293 1.00 83.06 85 GLN A CA 1
ATOM 601 C C . GLN A 1 85 ? 5.463 9.178 -9.601 1.00 83.06 85 GLN A C 1
ATOM 603 O O . GLN A 1 85 ? 4.879 9.765 -8.697 1.00 83.06 85 GLN A O 1
ATOM 608 N N . LEU A 1 86 ? 4.978 9.128 -10.848 1.00 81.94 86 LEU A N 1
ATOM 609 C CA . LEU A 1 86 ? 3.690 9.733 -11.195 1.00 81.94 86 LEU A CA 1
ATOM 610 C C . LEU A 1 86 ? 2.563 9.078 -10.399 1.00 81.94 86 LEU A C 1
ATOM 612 O O . LEU A 1 86 ? 1.728 9.785 -9.851 1.00 81.94 86 LEU A O 1
ATOM 616 N N . PHE A 1 87 ? 2.574 7.750 -10.266 1.00 81.38 87 PHE A N 1
ATOM 617 C CA . PHE A 1 87 ? 1.577 7.037 -9.469 1.00 81.38 87 PHE A CA 1
ATOM 618 C C . PHE A 1 87 ? 1.614 7.473 -7.994 1.00 81.38 87 PHE A C 1
ATOM 620 O O . PHE A 1 87 ? 0.586 7.850 -7.433 1.00 81.38 87 PHE A O 1
ATOM 627 N N . LEU A 1 88 ? 2.806 7.495 -7.387 1.00 84.25 88 LEU A N 1
ATOM 628 C CA . LEU A 1 88 ? 2.995 7.879 -5.987 1.00 84.25 88 LEU A CA 1
ATOM 629 C C . LEU A 1 88 ? 2.606 9.339 -5.720 1.00 84.25 88 LEU A C 1
ATOM 631 O O . LEU A 1 88 ? 1.921 9.606 -4.742 1.00 84.25 88 LEU A O 1
ATOM 635 N N . PHE A 1 89 ? 2.989 10.284 -6.580 1.00 86.19 89 PHE A N 1
ATOM 636 C CA . PHE A 1 89 ? 2.711 11.707 -6.351 1.00 86.19 89 PHE A CA 1
ATOM 637 C C . PHE A 1 89 ? 1.312 12.147 -6.788 1.00 86.19 89 PHE A C 1
ATOM 639 O O . PHE A 1 89 ? 0.788 13.111 -6.232 1.00 86.19 89 PHE A O 1
ATOM 646 N N . LEU A 1 90 ? 0.698 11.470 -7.762 1.00 86.75 90 LEU A N 1
ATOM 647 C CA . LEU A 1 90 ? -0.620 11.847 -8.275 1.00 86.75 90 LEU A CA 1
ATOM 648 C C . LEU A 1 90 ? -1.762 11.136 -7.546 1.00 86.75 90 LEU A C 1
ATOM 650 O O . LEU A 1 90 ? -2.780 11.768 -7.280 1.00 86.75 90 LEU A O 1
ATOM 654 N N . LEU A 1 91 ? -1.623 9.841 -7.236 1.00 85.25 91 LEU A N 1
ATOM 655 C CA . LEU A 1 91 ? -2.729 9.038 -6.700 1.00 85.25 91 LEU A CA 1
ATOM 656 C C . LEU A 1 91 ? -2.712 8.934 -5.181 1.00 85.25 91 LEU A C 1
ATOM 658 O O . LEU A 1 91 ? -3.770 9.014 -4.562 1.00 85.25 91 LEU A O 1
ATOM 662 N N . VAL A 1 92 ? -1.539 8.784 -4.566 1.00 86.69 92 VAL A N 1
ATOM 663 C CA . VAL A 1 92 ? -1.466 8.540 -3.119 1.00 86.69 92 VAL A CA 1
ATOM 664 C C . VAL A 1 92 ? -1.977 9.728 -2.295 1.00 86.69 92 VAL A C 1
ATOM 666 O O . VAL A 1 92 ? -2.782 9.490 -1.394 1.00 86.69 92 VAL A O 1
ATOM 669 N N . PRO A 1 93 ? -1.638 11.003 -2.590 1.00 87.44 93 PRO A N 1
ATOM 670 C CA . PRO A 1 93 ? -2.133 12.114 -1.779 1.00 87.44 93 PRO A CA 1
ATOM 671 C C . PRO A 1 93 ? -3.666 12.252 -1.801 1.00 87.44 93 PRO A C 1
ATOM 673 O O . PRO A 1 93 ? -4.246 12.359 -0.719 1.00 87.44 93 PRO A O 1
ATOM 676 N N . PRO A 1 94 ? -4.358 12.194 -2.962 1.00 89.62 94 PRO A N 1
ATOM 677 C CA . PRO A 1 94 ? -5.821 12.165 -2.985 1.00 89.62 94 PRO A CA 1
ATOM 678 C C . PRO A 1 94 ? -6.435 10.969 -2.247 1.00 89.62 94 PRO A C 1
ATOM 680 O O . PRO A 1 94 ? -7.429 11.157 -1.550 1.00 89.62 94 PRO A O 1
ATOM 683 N N . LEU A 1 95 ? -5.851 9.769 -2.360 1.00 86.62 95 LEU A N 1
ATOM 684 C CA . LEU A 1 95 ? -6.353 8.562 -1.685 1.00 86.62 95 LEU A CA 1
ATOM 685 C C . LEU A 1 95 ? -6.246 8.675 -0.158 1.00 86.62 95 LEU A C 1
ATOM 687 O O . LEU A 1 95 ? -7.217 8.429 0.557 1.00 86.62 95 LEU A O 1
ATOM 691 N N . VAL A 1 96 ? -5.094 9.120 0.351 1.00 85.06 96 VAL A N 1
ATOM 692 C CA . VAL A 1 96 ? -4.892 9.349 1.791 1.00 85.06 96 VAL A CA 1
ATOM 693 C C . VAL A 1 96 ? -5.820 10.462 2.287 1.00 85.06 96 VAL A C 1
ATOM 695 O O . VAL A 1 96 ? -6.430 10.347 3.353 1.00 85.06 96 VAL A O 1
ATOM 698 N N . PHE A 1 97 ? -5.989 11.530 1.505 1.00 88.12 97 PHE A N 1
ATOM 699 C CA . PHE A 1 97 ? -6.917 12.607 1.838 1.00 88.12 97 PHE A CA 1
ATOM 700 C C . PHE A 1 97 ? -8.367 12.108 1.932 1.00 88.12 97 PHE A C 1
ATOM 702 O O . PHE A 1 97 ? -9.033 12.353 2.935 1.00 88.12 97 PHE A O 1
ATOM 709 N N . GLU A 1 98 ? -8.848 11.350 0.946 1.00 88.38 98 GLU A N 1
ATOM 710 C CA . GLU A 1 98 ? -10.194 10.769 0.964 1.00 88.38 98 GLU A CA 1
ATOM 711 C C . GLU A 1 98 ? -10.408 9.863 2.185 1.00 88.38 98 GLU A C 1
ATOM 713 O O . GLU A 1 98 ? -11.428 9.965 2.875 1.00 88.38 98 GLU A O 1
ATOM 718 N N . ALA A 1 99 ? -9.440 9.003 2.493 1.00 83.44 99 ALA A N 1
ATOM 719 C CA . ALA A 1 99 ? -9.559 8.084 3.612 1.00 83.44 99 ALA A CA 1
ATOM 720 C C . ALA A 1 99 ? -9.559 8.807 4.970 1.00 83.44 99 ALA A C 1
ATOM 722 O O . ALA A 1 99 ? -10.343 8.463 5.858 1.00 83.44 99 ALA A O 1
ATOM 723 N N . THR A 1 100 ? -8.757 9.868 5.125 1.00 84.69 100 THR A N 1
ATOM 724 C CA . THR A 1 100 ? -8.787 10.704 6.339 1.00 84.69 100 THR A CA 1
ATOM 725 C C . THR A 1 100 ? -10.093 11.490 6.491 1.00 84.69 100 THR A C 1
ATOM 727 O O . THR A 1 100 ? -10.550 11.668 7.620 1.00 84.69 100 THR A O 1
ATOM 730 N N . LEU A 1 101 ? -10.746 11.900 5.393 1.00 87.88 101 LEU A N 1
ATOM 731 C CA . LEU A 1 101 ? -12.063 12.553 5.437 1.00 87.88 101 LEU A CA 1
ATOM 732 C C . LEU A 1 101 ? -13.181 11.632 5.952 1.00 87.88 101 LEU A C 1
ATOM 734 O O . LEU A 1 101 ? -14.113 12.105 6.604 1.00 87.88 101 LEU A O 1
ATOM 738 N N . HIS A 1 102 ? -13.100 10.328 5.681 1.00 84.50 102 HIS A N 1
ATOM 739 C CA . HIS A 1 102 ? -14.087 9.343 6.139 1.00 84.50 102 HIS A CA 1
ATOM 740 C C . HIS A 1 102 ? -13.828 8.830 7.567 1.00 84.50 102 HIS A C 1
ATOM 742 O O . HIS A 1 102 ? -14.696 8.180 8.162 1.00 84.50 102 HIS A O 1
ATOM 748 N N . LEU A 1 103 ? -12.660 9.133 8.138 1.00 84.62 103 LEU A N 1
ATOM 749 C CA . LEU A 1 103 ? -12.249 8.671 9.457 1.00 84.62 103 LEU A CA 1
ATOM 750 C C . LEU A 1 103 ? -12.878 9.520 10.574 1.00 84.62 103 LEU A C 1
ATOM 752 O O . LEU A 1 103 ? -12.688 10.733 10.665 1.00 84.62 103 LEU A O 1
ATOM 756 N N . ASP A 1 104 ? -13.589 8.877 11.506 1.00 87.69 104 ASP A N 1
ATOM 757 C CA . ASP A 1 104 ? -14.110 9.560 12.696 1.00 87.69 104 ASP A CA 1
ATOM 758 C C . ASP A 1 104 ? -12.965 9.877 13.670 1.00 87.69 104 ASP A C 1
ATOM 760 O O . ASP A 1 104 ? -12.591 9.057 14.517 1.00 87.69 104 ASP A O 1
ATOM 764 N N . TRP A 1 105 ? -12.432 11.097 13.563 1.00 89.19 105 TRP A N 1
ATOM 765 C CA . TRP A 1 105 ? -11.285 11.568 14.342 1.00 89.19 105 TRP A CA 1
ATOM 766 C C . TRP A 1 105 ? -11.429 11.355 15.855 1.00 89.19 105 TRP A C 1
ATOM 768 O O . TRP A 1 105 ? -10.461 11.009 16.534 1.00 89.19 105 TRP A O 1
ATOM 778 N N . ARG A 1 106 ? -12.636 11.519 16.419 1.00 90.50 106 ARG A N 1
ATOM 779 C CA . ARG A 1 106 ? -12.841 11.385 17.873 1.00 90.50 106 ARG A CA 1
ATOM 780 C C . ARG A 1 106 ? -12.683 9.938 18.320 1.00 90.50 106 ARG A C 1
ATOM 782 O O . ARG A 1 106 ? -12.074 9.684 19.360 1.00 90.50 106 ARG A O 1
ATOM 789 N N . LYS A 1 107 ? -13.236 8.999 17.548 1.00 90.69 107 LYS A N 1
ATOM 790 C CA . LYS A 1 107 ? -13.118 7.562 17.829 1.00 90.69 107 LYS A CA 1
ATOM 791 C C . LYS A 1 107 ? -11.699 7.075 17.562 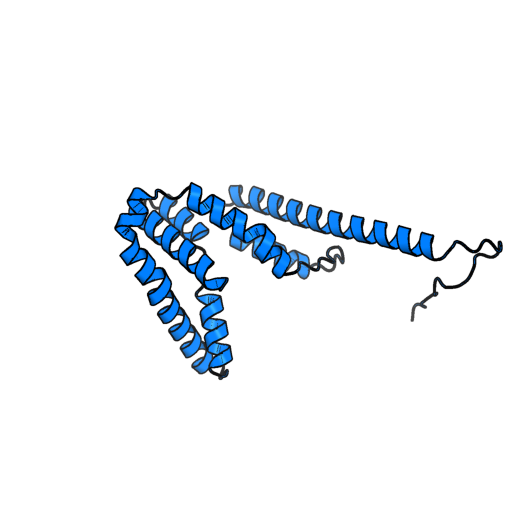1.00 90.69 107 LYS A C 1
ATOM 793 O O . LYS A 1 107 ? -11.146 6.376 18.405 1.00 90.69 107 LYS A O 1
ATOM 798 N N . PHE A 1 108 ? -11.096 7.524 16.464 1.00 89.75 108 PHE A N 1
ATOM 799 C CA . PHE A 1 108 ? -9.722 7.196 16.101 1.00 89.75 108 PHE A CA 1
ATOM 800 C C . PHE A 1 108 ? -8.713 7.621 17.159 1.00 89.75 108 PHE A C 1
ATOM 802 O O . PHE A 1 108 ? -7.933 6.795 17.621 1.00 89.75 108 PHE A O 1
ATOM 809 N N . ARG A 1 109 ? -8.790 8.861 17.658 1.00 92.81 109 ARG A N 1
ATOM 810 C CA . ARG A 1 109 ? -7.860 9.344 18.689 1.00 92.81 109 ARG A CA 1
ATOM 811 C C . ARG A 1 109 ? -7.893 8.508 19.974 1.00 92.81 109 ARG A C 1
ATOM 813 O O . ARG A 1 109 ? -6.884 8.418 20.666 1.00 92.81 109 ARG A O 1
ATOM 820 N N . ARG A 1 110 ? -9.036 7.900 20.311 1.00 94.12 110 ARG A N 1
ATOM 821 C CA . ARG A 1 110 ? -9.166 7.030 21.492 1.00 94.12 110 ARG A CA 1
ATOM 822 C C . ARG A 1 110 ? -8.449 5.691 21.309 1.00 94.12 110 ARG A C 1
ATOM 824 O O . ARG A 1 110 ? -7.921 5.159 22.278 1.00 94.12 110 ARG A O 1
ATOM 831 N N . ASP A 1 111 ? -8.448 5.160 20.091 1.00 94.44 111 ASP A N 1
ATOM 832 C CA . ASP A 1 111 ? -7.833 3.874 19.755 1.00 94.44 111 ASP A CA 1
ATOM 833 C C . ASP A 1 111 ? -6.421 4.033 19.139 1.00 94.44 111 ASP A C 1
ATOM 835 O O . ASP A 1 111 ? -5.752 3.038 18.871 1.00 94.44 111 ASP A O 1
ATOM 839 N N . LEU A 1 112 ? -5.923 5.270 19.004 1.00 92.75 112 LEU A N 1
ATOM 840 C CA . LEU A 1 112 ? -4.617 5.612 18.427 1.00 92.75 112 LEU A CA 1
ATOM 841 C C . LEU A 1 112 ? -3.435 4.804 18.998 1.00 92.75 112 LEU A C 1
ATOM 843 O O . LEU A 1 112 ? -2.614 4.362 18.199 1.00 92.75 112 LEU A O 1
ATOM 847 N N . PRO A 1 113 ? -3.321 4.539 20.318 1.00 94.69 113 PRO A N 1
ATOM 848 C CA . PRO A 1 113 ? -2.223 3.719 20.835 1.00 94.69 113 PRO A CA 1
ATOM 849 C C . PRO A 1 113 ? -2.239 2.286 20.293 1.00 94.69 113 PRO A C 1
ATOM 851 O O . PRO A 1 113 ? -1.188 1.722 20.007 1.00 94.69 113 PRO A O 1
ATOM 854 N N . VAL A 1 114 ? -3.432 1.704 20.128 1.00 94.88 114 VAL A N 1
ATOM 855 C CA . VAL A 1 114 ? -3.601 0.357 19.567 1.00 94.88 114 VAL A CA 1
ATOM 856 C C . VAL A 1 114 ? -3.267 0.372 18.082 1.00 94.88 114 VAL A C 1
ATOM 858 O O . VAL A 1 114 ? -2.534 -0.491 17.615 1.00 94.88 114 VAL A O 1
ATOM 861 N N . VAL A 1 115 ? -3.759 1.380 17.362 1.00 93.12 115 VAL A N 1
ATOM 862 C CA . VAL A 1 115 ? -3.474 1.558 15.937 1.00 93.12 115 VAL A CA 1
ATOM 863 C C . VAL A 1 115 ? -1.969 1.705 15.692 1.00 93.12 115 VAL A C 1
ATOM 865 O O . VAL A 1 115 ? -1.428 1.011 14.842 1.00 93.12 115 VAL A O 1
ATOM 868 N N . LEU A 1 116 ? -1.275 2.542 16.468 1.00 92.31 116 LEU A N 1
ATOM 869 C CA . LEU A 1 116 ? 0.176 2.726 16.363 1.00 92.31 116 LEU A CA 1
ATOM 870 C C . LEU A 1 116 ? 0.948 1.445 16.681 1.00 92.31 116 LEU A C 1
ATOM 872 O O . LEU A 1 116 ? 1.919 1.130 15.998 1.00 92.31 116 LEU A O 1
ATOM 876 N N . LEU A 1 117 ? 0.521 0.700 17.703 1.00 93.94 117 LEU A N 1
ATOM 877 C CA . LEU A 1 117 ? 1.148 -0.570 18.058 1.00 93.94 117 LEU A CA 1
ATOM 878 C C . LEU A 1 117 ? 1.027 -1.593 16.922 1.00 93.94 117 LEU A C 1
ATOM 880 O O . LEU A 1 117 ? 1.993 -2.296 16.638 1.00 93.94 117 LEU A O 1
ATOM 884 N N . LEU A 1 118 ? -0.137 -1.669 16.273 1.00 91.06 118 LEU A N 1
ATOM 885 C CA . LEU A 1 118 ? -0.359 -2.567 15.140 1.00 91.06 118 LEU A CA 1
ATOM 886 C C . LEU A 1 118 ? 0.412 -2.102 13.898 1.00 91.06 118 LEU A C 1
ATOM 888 O O . LEU A 1 118 ? 1.160 -2.893 13.331 1.00 91.06 118 LEU A O 1
ATOM 892 N N . ALA A 1 119 ? 0.314 -0.820 13.543 1.00 89.56 119 ALA A N 1
ATOM 893 C CA . ALA A 1 119 ? 0.968 -0.267 12.360 1.00 89.56 119 ALA A CA 1
ATOM 894 C C . ALA A 1 119 ? 2.502 -0.344 12.444 1.00 89.56 119 ALA A C 1
ATOM 896 O O . ALA A 1 119 ? 3.151 -0.715 11.476 1.00 89.56 119 ALA A O 1
ATOM 897 N N . LEU A 1 120 ? 3.101 -0.044 13.603 1.00 89.69 120 LEU A N 1
ATOM 898 C CA . LEU A 1 120 ? 4.559 -0.085 13.774 1.00 89.69 120 LEU A CA 1
ATOM 899 C C . LEU A 1 120 ? 5.039 -1.463 14.230 1.00 89.69 120 LEU A C 1
ATOM 901 O O . LEU A 1 120 ? 5.864 -2.099 13.580 1.00 89.69 120 LEU A O 1
ATOM 905 N N . GLY A 1 121 ? 4.534 -1.928 15.372 1.00 91.62 121 GLY A N 1
ATOM 906 C CA . GLY A 1 121 ? 4.976 -3.177 15.985 1.00 91.62 121 GLY A CA 1
ATOM 907 C C . GLY A 1 121 ? 4.554 -4.393 15.170 1.00 91.62 121 GLY A C 1
ATOM 908 O O . GLY A 1 121 ? 5.378 -5.264 14.902 1.00 91.62 121 GLY A O 1
ATOM 909 N N . GLY A 1 122 ? 3.294 -4.430 14.731 1.00 90.44 122 GLY A N 1
ATOM 910 C CA . GLY A 1 122 ? 2.784 -5.494 13.867 1.00 90.44 122 GLY A CA 1
ATOM 911 C C . GLY A 1 122 ? 3.534 -5.565 12.539 1.00 90.44 122 GLY A C 1
ATOM 912 O O . GLY A 1 122 ? 3.984 -6.649 12.170 1.00 90.44 122 GLY A O 1
ATOM 913 N N . SER A 1 123 ? 3.762 -4.424 11.878 1.00 89.44 123 SER A N 1
ATOM 914 C CA . SER A 1 123 ? 4.485 -4.387 10.597 1.00 89.44 123 SER A CA 1
ATOM 915 C C . SER A 1 123 ? 5.965 -4.775 10.731 1.00 89.44 123 SER A C 1
ATOM 917 O O . SER A 1 123 ? 6.489 -5.541 9.921 1.00 89.44 123 SER A O 1
ATOM 919 N N . LEU A 1 124 ? 6.651 -4.358 11.803 1.00 91.56 124 LEU A N 1
ATOM 920 C CA . LEU A 1 124 ? 8.029 -4.790 12.076 1.00 91.56 124 LEU A CA 1
ATOM 921 C C . LEU A 1 124 ? 8.125 -6.298 12.326 1.00 91.56 124 LEU A C 1
ATOM 923 O O . LEU A 1 124 ? 9.019 -6.963 11.799 1.00 91.56 124 LEU A O 1
ATOM 927 N N . ILE A 1 125 ? 7.199 -6.848 13.115 1.00 94.25 125 ILE A N 1
ATOM 928 C CA . ILE A 1 125 ? 7.144 -8.288 13.385 1.00 94.25 125 ILE A CA 1
ATOM 929 C C . ILE A 1 125 ? 6.836 -9.053 12.093 1.00 94.25 125 ILE A C 1
ATOM 931 O O . ILE A 1 125 ? 7.523 -10.029 11.794 1.00 94.25 125 ILE A O 1
ATOM 935 N N . GLY A 1 126 ? 5.854 -8.600 11.309 1.00 93.06 126 GLY A N 1
ATOM 936 C CA . GLY A 1 126 ? 5.490 -9.191 10.020 1.00 93.06 126 GLY A CA 1
ATOM 937 C C . GLY A 1 126 ? 6.665 -9.198 9.045 1.00 93.06 126 GLY A C 1
ATOM 938 O O . GLY A 1 126 ? 7.047 -10.257 8.543 1.00 93.06 126 GLY A O 1
ATOM 939 N N . THR A 1 127 ? 7.314 -8.046 8.876 1.00 93.62 127 THR A N 1
ATOM 940 C CA . THR A 1 127 ? 8.532 -7.887 8.071 1.00 93.62 127 THR A CA 1
ATOM 941 C C . THR A 1 127 ? 9.626 -8.853 8.515 1.00 93.62 127 THR A C 1
ATOM 943 O O . THR A 1 127 ? 10.189 -9.570 7.689 1.00 93.62 127 THR A O 1
ATOM 946 N N . GLY A 1 128 ? 9.910 -8.924 9.819 1.00 95.25 128 GLY A N 1
ATOM 947 C CA . GLY A 1 128 ? 10.931 -9.812 10.372 1.00 95.25 128 GLY A CA 1
ATOM 948 C C . GLY A 1 128 ? 10.618 -11.295 10.155 1.00 95.25 128 GLY A C 1
ATOM 949 O O . GLY A 1 128 ? 11.508 -12.058 9.777 1.00 95.25 128 GLY A O 1
ATOM 950 N N . LEU A 1 129 ? 9.360 -11.706 10.337 1.00 96.00 129 LEU A N 1
ATOM 951 C CA . LEU A 1 129 ? 8.919 -13.087 10.120 1.00 96.00 129 LEU A CA 1
ATOM 952 C C . LEU A 1 129 ? 9.020 -13.492 8.648 1.00 96.00 129 LEU A C 1
ATOM 954 O O . LEU A 1 129 ? 9.561 -14.558 8.343 1.00 96.00 129 LEU A O 1
ATOM 958 N N . VAL A 1 130 ? 8.546 -12.640 7.735 1.00 95.44 130 VAL A N 1
ATOM 959 C CA . VAL A 1 130 ? 8.632 -12.890 6.290 1.00 95.44 130 VAL A CA 1
ATOM 960 C C . VAL A 1 130 ? 10.089 -12.915 5.843 1.00 95.44 130 VAL A C 1
ATOM 962 O O . VAL A 1 130 ? 10.489 -13.842 5.140 1.00 95.44 130 VAL A O 1
ATOM 965 N N . ALA A 1 131 ? 10.910 -11.963 6.291 1.00 95.94 131 ALA A N 1
ATOM 966 C CA . ALA A 1 131 ? 12.334 -11.933 5.979 1.00 95.94 131 ALA A CA 1
ATOM 967 C C . ALA A 1 131 ? 13.034 -13.207 6.462 1.00 95.94 131 ALA A C 1
ATOM 969 O O . ALA A 1 131 ? 13.720 -13.873 5.688 1.00 95.94 131 ALA A O 1
ATOM 970 N N . TRP A 1 132 ? 12.802 -13.605 7.713 1.00 96.12 132 TRP A N 1
ATOM 971 C CA . TRP A 1 132 ? 13.369 -14.828 8.270 1.00 96.12 132 TRP A CA 1
ATOM 972 C C . TRP A 1 132 ? 12.954 -16.072 7.474 1.00 96.12 132 TRP A C 1
ATOM 974 O O . TRP A 1 132 ? 13.811 -16.880 7.110 1.00 96.12 132 TRP A O 1
ATOM 984 N N . GLY A 1 133 ? 11.667 -16.205 7.140 1.00 95.69 133 GLY A N 1
ATOM 985 C CA . GLY A 1 133 ? 11.167 -17.310 6.319 1.00 95.69 133 GLY A CA 1
ATOM 986 C C . GLY A 1 133 ? 11.800 -17.330 4.927 1.00 95.69 133 GLY A C 1
ATOM 987 O O . GLY A 1 133 ? 12.280 -18.367 4.474 1.00 95.69 133 GLY A O 1
ATOM 988 N N . THR A 1 134 ? 11.891 -16.169 4.284 1.00 95.38 134 THR A N 1
ATOM 989 C CA . THR A 1 134 ? 12.477 -16.007 2.945 1.00 95.38 134 THR A CA 1
ATOM 990 C C . THR A 1 134 ? 13.962 -16.370 2.947 1.00 95.38 134 THR A C 1
ATOM 992 O O . THR A 1 134 ? 14.409 -17.123 2.087 1.00 95.38 134 THR A O 1
ATOM 995 N N . MET A 1 135 ? 14.729 -15.934 3.952 1.00 96.44 135 MET A N 1
ATOM 996 C CA . MET A 1 135 ? 16.136 -16.329 4.103 1.00 96.44 135 MET A CA 1
ATOM 997 C C . MET A 1 135 ? 16.290 -17.842 4.249 1.00 96.44 135 MET A C 1
ATOM 999 O O . MET A 1 135 ? 17.181 -18.431 3.643 1.00 96.44 135 MET A O 1
ATOM 1003 N N . ARG A 1 136 ? 15.433 -18.484 5.052 1.00 95.81 136 ARG A N 1
ATOM 1004 C CA . ARG A 1 136 ? 15.514 -19.929 5.309 1.00 95.81 136 ARG A CA 1
ATOM 1005 C C . ARG A 1 136 ? 15.101 -20.775 4.113 1.00 95.81 136 ARG A C 1
ATOM 1007 O O . ARG A 1 136 ? 15.682 -21.836 3.915 1.00 95.81 136 ARG A O 1
ATOM 1014 N N . LEU A 1 137 ? 14.110 -20.327 3.349 1.00 95.69 137 LEU A N 1
ATOM 1015 C CA . LEU A 1 137 ? 13.561 -21.082 2.224 1.00 95.69 137 LEU A CA 1
ATOM 1016 C C . LEU A 1 137 ? 14.331 -20.841 0.921 1.00 95.69 137 LEU A C 1
ATOM 1018 O O . LEU A 1 137 ? 14.501 -21.770 0.140 1.00 95.69 137 LEU A O 1
ATOM 1022 N N . LEU A 1 138 ? 14.787 -19.608 0.686 1.00 94.69 138 LEU A N 1
ATOM 1023 C CA . LEU A 1 138 ? 15.366 -19.180 -0.593 1.00 94.69 138 LEU A CA 1
ATOM 1024 C C . LEU A 1 138 ? 16.865 -18.857 -0.504 1.00 94.69 138 LEU A C 1
ATOM 1026 O O . LEU A 1 138 ? 17.499 -18.661 -1.536 1.00 94.69 138 LEU A O 1
ATOM 1030 N N . GLY A 1 139 ? 17.447 -18.781 0.699 1.00 92.94 139 GLY A N 1
ATOM 1031 C CA . GLY A 1 139 ? 18.880 -18.515 0.880 1.00 92.94 139 GLY A CA 1
ATOM 1032 C C . GLY A 1 139 ? 19.321 -17.104 0.473 1.00 92.94 139 GLY A C 1
ATOM 1033 O O . GLY A 1 139 ? 20.500 -16.880 0.206 1.00 92.94 139 GLY A O 1
ATOM 1034 N N . VAL A 1 140 ? 18.388 -16.152 0.397 1.00 94.75 140 VAL A N 1
ATOM 1035 C CA . VAL A 1 140 ? 18.665 -14.76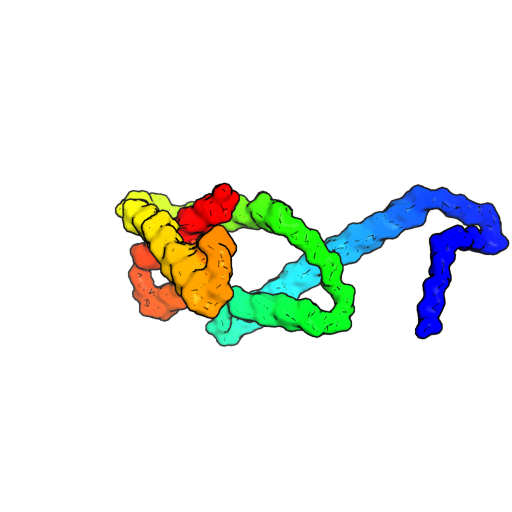8 -0.015 1.00 94.75 140 VAL A CA 1
ATOM 1036 C C . VAL A 1 140 ? 19.364 -13.963 1.093 1.00 94.75 140 VAL A C 1
ATOM 1038 O O . VAL A 1 140 ? 19.158 -14.236 2.280 1.00 94.75 140 VAL A O 1
ATOM 1041 N N . PRO A 1 141 ? 20.179 -12.948 0.740 1.00 95.94 141 PRO A N 1
ATOM 1042 C CA . PRO A 1 141 ? 20.832 -12.090 1.725 1.00 95.94 141 PRO A CA 1
ATOM 1043 C C . PRO A 1 141 ? 19.812 -11.315 2.569 1.00 95.94 141 PRO A C 1
ATOM 1045 O O . PRO A 1 141 ? 18.729 -10.968 2.094 1.00 95.94 141 PRO A O 1
ATOM 1048 N N . LEU A 1 142 ? 20.193 -10.986 3.809 1.00 94.44 142 LEU A N 1
ATOM 1049 C CA . LEU A 1 142 ? 19.326 -10.312 4.784 1.00 94.44 142 LEU A CA 1
ATOM 1050 C C . LEU A 1 142 ? 18.686 -9.037 4.224 1.00 94.44 142 LEU A C 1
ATOM 1052 O O . LEU A 1 142 ? 17.499 -8.821 4.432 1.00 94.44 142 LEU A O 1
ATOM 1056 N N . ALA A 1 143 ? 19.448 -8.221 3.490 1.00 95.12 143 ALA A N 1
ATOM 1057 C CA . ALA A 1 143 ? 18.930 -6.995 2.889 1.00 95.12 143 ALA A CA 1
ATOM 1058 C C . ALA A 1 143 ? 17.751 -7.283 1.944 1.00 95.12 143 ALA A C 1
ATOM 1060 O O . ALA A 1 143 ? 16.682 -6.714 2.121 1.00 95.12 143 ALA A O 1
ATOM 1061 N N . ALA A 1 144 ? 17.907 -8.232 1.014 1.00 94.38 144 ALA A N 1
ATOM 1062 C CA . ALA A 1 144 ? 16.840 -8.614 0.089 1.00 94.38 144 ALA A CA 1
ATOM 1063 C C . ALA A 1 144 ? 15.635 -9.226 0.820 1.00 94.38 144 ALA A C 1
ATOM 1065 O O . ALA A 1 144 ? 14.490 -8.942 0.475 1.00 94.38 144 ALA A O 1
ATOM 1066 N N . ALA A 1 145 ? 15.883 -10.032 1.854 1.00 95.38 145 ALA A N 1
ATOM 1067 C CA . ALA A 1 145 ? 14.824 -10.626 2.658 1.00 95.38 145 ALA A CA 1
ATOM 1068 C C . ALA A 1 145 ? 14.024 -9.582 3.448 1.00 95.38 145 ALA A C 1
ATOM 1070 O O . ALA A 1 145 ? 12.801 -9.666 3.494 1.00 95.38 145 ALA A O 1
ATOM 1071 N N . LEU A 1 146 ? 14.700 -8.597 4.046 1.00 94.25 146 LEU A N 1
ATOM 1072 C CA . LEU A 1 146 ? 14.062 -7.486 4.753 1.00 94.25 146 LEU A CA 1
ATOM 1073 C C . LEU A 1 146 ? 13.286 -6.590 3.790 1.00 94.25 146 LEU A C 1
ATOM 1075 O O . LEU A 1 146 ? 12.163 -6.220 4.109 1.00 94.25 146 LEU A O 1
ATOM 1079 N N . THR A 1 147 ? 13.829 -6.296 2.604 1.00 92.62 147 THR A N 1
ATOM 1080 C CA . THR A 1 147 ? 13.107 -5.544 1.566 1.00 92.62 147 THR A CA 1
ATOM 1081 C C . THR A 1 147 ? 11.843 -6.278 1.129 1.00 92.62 147 THR A C 1
ATOM 1083 O O . THR A 1 147 ? 10.779 -5.671 1.053 1.00 92.62 147 THR A O 1
ATOM 1086 N N . PHE A 1 148 ? 11.928 -7.589 0.890 1.00 93.25 148 PHE A N 1
ATOM 1087 C CA . PHE A 1 148 ? 10.757 -8.397 0.559 1.00 93.25 148 PHE A CA 1
ATOM 1088 C C . PHE A 1 148 ? 9.751 -8.440 1.716 1.00 93.25 148 PHE A C 1
ATOM 1090 O O . PHE A 1 148 ? 8.559 -8.253 1.500 1.00 93.25 148 PHE A O 1
ATOM 1097 N N . GLY A 1 149 ? 10.225 -8.620 2.951 1.00 92.19 149 GLY A N 1
ATOM 1098 C CA . GLY A 1 149 ? 9.379 -8.592 4.140 1.00 92.19 149 GLY A CA 1
ATOM 1099 C C . GLY A 1 149 ? 8.635 -7.268 4.303 1.00 92.19 149 GLY A C 1
ATOM 1100 O O . GLY A 1 149 ? 7.430 -7.286 4.529 1.00 92.19 149 GLY A O 1
ATOM 1101 N N . ALA A 1 150 ? 9.325 -6.142 4.120 1.00 89.94 150 ALA A N 1
ATOM 1102 C CA . ALA A 1 150 ? 8.734 -4.811 4.204 1.00 89.94 150 ALA A CA 1
ATOM 1103 C C . ALA A 1 150 ? 7.672 -4.602 3.114 1.00 89.94 150 ALA A C 1
ATOM 1105 O O . ALA A 1 150 ? 6.580 -4.124 3.405 1.00 89.94 150 ALA A O 1
ATOM 1106 N N . LEU A 1 151 ? 7.956 -5.042 1.883 1.00 88.62 151 LEU A N 1
ATOM 1107 C CA . LEU A 1 151 ? 7.021 -4.959 0.758 1.00 88.62 151 LEU A CA 1
ATOM 1108 C C . LEU A 1 151 ? 5.737 -5.770 0.996 1.00 88.62 151 LEU A C 1
ATOM 1110 O O . LEU A 1 151 ? 4.657 -5.321 0.633 1.00 88.62 151 LEU A O 1
ATOM 1114 N N . ILE A 1 152 ? 5.841 -6.951 1.613 1.00 88.94 152 ILE A N 1
ATOM 1115 C CA . ILE A 1 152 ? 4.692 -7.827 1.903 1.00 88.94 152 ILE A CA 1
ATOM 1116 C C . ILE A 1 152 ? 3.919 -7.385 3.156 1.00 88.94 152 ILE A C 1
ATOM 1118 O O . ILE A 1 152 ? 2.732 -7.676 3.282 1.00 88.94 152 ILE A O 1
ATOM 1122 N N . SER A 1 153 ? 4.578 -6.694 4.088 1.00 86.38 153 SER A N 1
ATOM 1123 C CA . SER A 1 153 ? 3.972 -6.217 5.336 1.00 86.38 153 SER A CA 1
ATOM 1124 C C . SER A 1 153 ? 3.086 -4.975 5.151 1.00 86.38 153 SER A C 1
ATOM 1126 O O . SER A 1 153 ? 2.303 -4.638 6.040 1.00 86.38 153 SER A O 1
ATOM 1128 N N . ALA A 1 154 ? 3.175 -4.294 4.004 1.00 79.31 154 ALA A N 1
ATOM 1129 C CA . ALA A 1 154 ? 2.219 -3.259 3.623 1.00 79.31 154 ALA A CA 1
ATOM 1130 C C . ALA A 1 154 ? 0.831 -3.892 3.390 1.00 79.31 154 ALA A C 1
ATOM 1132 O O . ALA A 1 154 ? 0.642 -4.705 2.484 1.00 79.31 154 ALA A O 1
ATOM 1133 N N . THR A 1 155 ? -0.137 -3.558 4.244 1.00 74.69 155 THR A N 1
ATOM 1134 C CA . THR A 1 155 ? -1.474 -4.166 4.288 1.00 74.69 155 THR A CA 1
ATOM 1135 C C . THR A 1 155 ? -2.535 -3.224 3.722 1.00 74.69 155 THR A C 1
ATOM 1137 O O . THR A 1 155 ? -2.694 -2.104 4.200 1.00 74.69 155 THR A O 1
ATOM 1140 N N . ASP A 1 156 ? -3.327 -3.714 2.759 1.00 78.94 156 ASP A N 1
ATOM 1141 C CA . ASP A 1 156 ? -4.555 -3.052 2.298 1.00 78.94 156 ASP A CA 1
ATOM 1142 C C . ASP A 1 156 ? -5.789 -3.704 2.969 1.00 78.94 156 ASP A C 1
ATOM 1144 O O . ASP A 1 156 ? -6.130 -4.863 2.689 1.00 78.94 156 ASP A O 1
ATOM 1148 N N . PRO A 1 157 ? -6.489 -2.993 3.866 1.00 77.19 157 PRO A N 1
ATOM 1149 C CA . PRO A 1 157 ? -7.599 -3.507 4.632 1.00 77.19 157 PRO A CA 1
ATOM 1150 C C . PRO A 1 157 ? -8.899 -3.412 3.849 1.00 77.19 157 PRO A C 1
ATOM 1152 O O . PRO A 1 157 ? -9.894 -3.935 4.335 1.00 77.19 157 PRO A O 1
ATOM 1155 N N . VAL A 1 158 ? -8.960 -2.753 2.684 1.00 74.38 158 VAL A N 1
ATOM 1156 C CA . VAL A 1 158 ? -10.227 -2.436 2.009 1.00 74.38 158 VAL A CA 1
ATOM 1157 C C . VAL A 1 1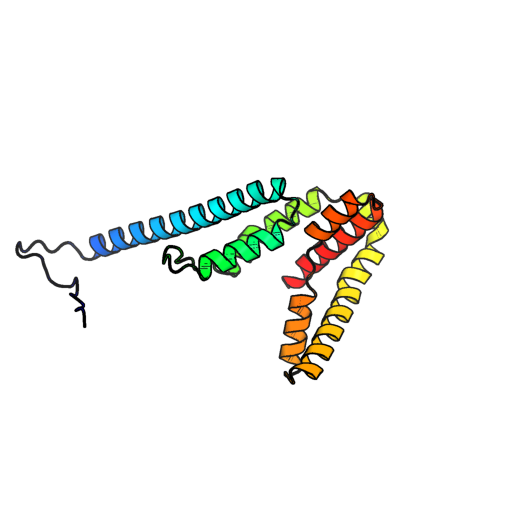58 ? -11.038 -3.706 1.754 1.00 74.38 158 VAL A C 1
ATOM 1159 O O . VAL A 1 158 ? -12.228 -3.771 2.081 1.00 74.38 158 VAL A O 1
ATOM 1162 N N . ALA A 1 159 ? -10.391 -4.761 1.251 1.00 76.00 159 ALA A N 1
ATOM 1163 C CA . ALA A 1 159 ? -11.039 -6.053 1.032 1.00 76.00 159 ALA A CA 1
ATOM 1164 C C . ALA A 1 159 ? -11.471 -6.724 2.350 1.00 76.00 159 ALA A C 1
ATOM 1166 O O . ALA A 1 159 ? -12.588 -7.242 2.452 1.00 76.00 159 ALA A O 1
ATOM 1167 N N . VAL A 1 160 ? -10.613 -6.687 3.372 1.00 80.81 160 VAL A N 1
ATOM 1168 C CA . VAL A 1 160 ? -10.860 -7.318 4.679 1.00 80.81 160 VAL A CA 1
ATOM 1169 C C . VAL A 1 160 ? -11.979 -6.603 5.435 1.00 80.81 160 VAL A C 1
ATOM 1171 O O . VAL A 1 160 ? -12.875 -7.247 5.968 1.00 80.81 160 VAL A O 1
ATOM 1174 N N . VAL A 1 161 ? -11.985 -5.274 5.433 1.00 81.38 161 VAL A N 1
ATOM 1175 C CA . VAL A 1 161 ? -12.997 -4.418 6.055 1.00 81.38 161 VAL A CA 1
ATOM 1176 C C . VAL A 1 161 ? -14.340 -4.588 5.360 1.00 81.38 161 VAL A C 1
ATOM 1178 O O . VAL A 1 161 ? -15.356 -4.737 6.042 1.00 81.38 161 VAL A O 1
ATOM 1181 N N . ALA A 1 162 ? -14.374 -4.619 4.023 1.00 75.50 162 ALA A N 1
ATOM 1182 C CA . ALA A 1 162 ? -15.600 -4.903 3.278 1.00 75.50 162 ALA A CA 1
ATOM 1183 C C . ALA A 1 162 ? -16.179 -6.274 3.666 1.00 75.50 162 ALA A C 1
ATOM 1185 O O . ALA A 1 162 ? -17.379 -6.398 3.932 1.00 75.50 162 ALA A O 1
ATOM 1186 N N . PHE A 1 163 ? -15.317 -7.285 3.788 1.00 81.00 163 PHE A N 1
ATOM 1187 C CA . PHE A 1 163 ? -15.707 -8.614 4.243 1.00 81.00 163 PHE A CA 1
ATOM 1188 C C . PHE A 1 163 ? -16.173 -8.625 5.711 1.00 81.00 163 PHE A C 1
ATOM 1190 O O . PHE A 1 163 ? -17.241 -9.154 6.014 1.00 81.00 163 PHE A O 1
ATOM 1197 N N . PHE A 1 164 ? -15.461 -7.969 6.626 1.00 82.69 164 PHE A N 1
ATOM 1198 C CA . PHE A 1 164 ? -15.821 -7.863 8.046 1.00 82.69 164 PHE A CA 1
ATOM 1199 C C . PHE A 1 164 ? -17.160 -7.160 8.258 1.00 82.69 164 PHE A C 1
ATOM 1201 O O . PHE A 1 164 ? -17.967 -7.593 9.084 1.00 82.69 164 PHE A O 1
ATOM 1208 N N . ARG A 1 165 ? -17.441 -6.112 7.477 1.00 78.50 165 ARG A N 1
ATOM 1209 C CA . ARG A 1 165 ? -18.747 -5.444 7.484 1.00 78.50 165 ARG A CA 1
ATOM 1210 C C . ARG A 1 165 ? -19.863 -6.397 7.045 1.00 78.50 165 ARG A C 1
ATOM 1212 O O . ARG A 1 165 ? -20.933 -6.362 7.645 1.00 78.50 165 ARG A O 1
ATOM 1219 N N . SER A 1 166 ? -19.609 -7.285 6.077 1.00 80.19 166 SER A N 1
ATOM 1220 C CA . SER A 1 166 ? -20.575 -8.320 5.664 1.00 80.19 166 SER A CA 1
ATOM 1221 C C . SER A 1 166 ? -20.841 -9.373 6.750 1.00 80.19 166 SER A C 1
ATOM 1223 O O . SER A 1 166 ? -21.944 -9.909 6.824 1.00 80.19 166 SER A O 1
ATOM 1225 N N . LEU A 1 167 ? -19.865 -9.612 7.633 1.00 85.19 167 LEU A N 1
ATOM 1226 C CA . LEU A 1 167 ? -19.971 -10.523 8.777 1.00 85.19 167 LEU A CA 1
ATOM 1227 C C . LEU A 1 167 ? -20.540 -9.864 10.048 1.00 85.19 167 LEU A C 1
ATOM 1229 O O . LEU A 1 167 ? -20.679 -10.532 11.070 1.00 85.19 167 LEU A O 1
ATOM 1233 N N . GLY A 1 168 ? -20.863 -8.566 10.023 1.00 84.81 168 GLY A N 1
ATOM 1234 C CA . GLY A 1 168 ? -21.420 -7.861 11.184 1.00 84.81 168 GLY A CA 1
ATOM 1235 C C . GLY A 1 168 ? -20.402 -7.526 12.282 1.00 84.81 168 GLY A C 1
ATOM 1236 O O . GLY A 1 168 ? -20.774 -7.352 13.443 1.00 84.81 168 GLY A O 1
ATOM 1237 N N . VAL A 1 169 ? -19.116 -7.421 11.938 1.00 88.56 169 VAL A N 1
ATOM 1238 C CA . VAL A 1 169 ? -18.046 -7.041 12.873 1.00 88.56 169 VAL A CA 1
ATOM 1239 C C . VAL A 1 169 ? -18.281 -5.641 13.469 1.00 88.56 169 VAL A C 1
ATOM 1241 O O . VAL A 1 169 ? -18.837 -4.745 12.831 1.00 88.56 169 VAL A O 1
ATOM 1244 N N . SER A 1 170 ? -17.828 -5.425 14.712 1.00 90.31 170 SER A N 1
ATOM 1245 C CA . SER A 1 170 ? -17.986 -4.141 15.407 1.00 90.31 170 SER A CA 1
ATOM 1246 C C . SER A 1 170 ? -17.343 -2.965 14.652 1.00 90.31 170 SER A C 1
ATOM 1248 O O . SER A 1 170 ? -16.226 -3.064 14.140 1.00 90.31 170 SER A O 1
ATOM 1250 N N . LYS A 1 171 ? -18.005 -1.797 14.676 1.00 86.69 171 LYS A N 1
ATOM 1251 C CA . LYS A 1 171 ? -17.488 -0.552 14.069 1.00 86.69 171 LYS A CA 1
ATOM 1252 C C . LYS A 1 171 ? -16.110 -0.147 14.606 1.00 86.69 171 LYS A C 1
ATOM 1254 O O . LYS A 1 171 ? -15.348 0.491 13.894 1.00 86.69 171 LYS A O 1
ATOM 1259 N N . ARG A 1 172 ? -15.794 -0.511 15.855 1.00 90.12 172 ARG A N 1
ATOM 1260 C CA . ARG A 1 172 ? -14.489 -0.239 16.468 1.00 90.12 172 ARG A CA 1
ATOM 1261 C C . ARG A 1 172 ? -13.376 -1.051 15.810 1.00 90.12 172 ARG A C 1
ATOM 1263 O O . ARG A 1 172 ? -12.329 -0.486 15.538 1.00 90.12 172 ARG A O 1
ATOM 1270 N N . LEU A 1 173 ? -13.597 -2.341 15.543 1.00 89.25 173 LEU A N 1
ATOM 1271 C CA . LEU A 1 173 ? -12.575 -3.176 14.904 1.00 89.25 173 LEU A CA 1
ATOM 1272 C C . LEU A 1 173 ? -12.321 -2.728 13.461 1.00 89.25 173 LEU A C 1
ATOM 1274 O O . LEU A 1 173 ? -11.169 -2.607 13.072 1.00 89.25 173 LEU A O 1
ATOM 1278 N N . ALA A 1 174 ? -13.381 -2.402 12.713 1.00 88.38 174 ALA A N 1
ATOM 1279 C CA . ALA A 1 174 ? -13.238 -1.821 11.377 1.00 88.38 174 ALA A CA 1
ATOM 1280 C C . ALA A 1 174 ? -12.408 -0.526 11.410 1.00 88.38 174 ALA A C 1
ATOM 1282 O O . ALA A 1 174 ? -11.484 -0.382 10.624 1.00 88.38 174 ALA A O 1
ATOM 1283 N N . LEU A 1 175 ? -12.675 0.360 12.377 1.00 89.88 175 LEU A N 1
ATOM 1284 C CA . LEU A 1 175 ? -11.927 1.606 12.541 1.00 89.88 175 LEU A CA 1
ATOM 1285 C C . LEU A 1 175 ? -10.451 1.377 12.899 1.00 89.88 175 LEU A C 1
ATOM 1287 O O . LEU A 1 175 ? -9.593 2.102 12.410 1.00 89.88 175 LEU A O 1
ATOM 1291 N N . ILE A 1 176 ? -10.146 0.399 13.758 1.00 91.12 176 ILE A N 1
ATOM 1292 C CA . ILE A 1 176 ? -8.759 0.072 14.125 1.00 91.12 176 ILE A CA 1
ATOM 1293 C C . ILE A 1 176 ? -7.989 -0.436 12.902 1.00 91.12 176 ILE A C 1
ATOM 1295 O O . ILE A 1 176 ? -6.870 0.005 12.680 1.00 91.12 176 ILE A O 1
ATOM 1299 N N . VAL A 1 177 ? -8.598 -1.322 12.112 1.00 89.81 177 VAL A N 1
ATOM 1300 C CA . VAL A 1 177 ? -7.979 -1.917 10.917 1.00 89.81 177 VAL A CA 1
ATOM 1301 C C . VAL A 1 177 ? -7.823 -0.888 9.787 1.00 89.81 177 VAL A C 1
ATOM 1303 O O . VAL A 1 177 ? -6.768 -0.820 9.166 1.00 89.81 177 VAL A O 1
ATOM 1306 N N . GLU A 1 178 ? -8.828 -0.037 9.551 1.00 88.19 178 GLU A N 1
ATOM 1307 C CA . GLU A 1 178 ? -8.708 1.107 8.627 1.00 88.19 178 GLU A CA 1
ATOM 1308 C C . GLU A 1 178 ? -7.591 2.059 9.082 1.00 88.19 178 GLU A C 1
ATOM 1310 O O . GLU A 1 178 ? -6.766 2.494 8.285 1.00 88.19 178 GLU A O 1
ATOM 1315 N N . GLY A 1 179 ? -7.529 2.345 10.383 1.00 89.69 179 GLY A N 1
ATOM 1316 C CA . GLY A 1 179 ? -6.509 3.200 10.974 1.00 89.69 179 GLY A CA 1
ATOM 1317 C C . GLY A 1 179 ? -5.087 2.648 10.871 1.00 89.69 179 GLY A C 1
ATOM 1318 O O . GLY A 1 179 ? -4.158 3.412 10.624 1.00 89.69 179 GLY A O 1
ATOM 1319 N N . GLU A 1 180 ? -4.913 1.341 11.081 1.00 89.56 180 GLU A N 1
ATOM 1320 C CA . GLU A 1 180 ? -3.619 0.655 10.979 1.00 89.56 180 GLU A CA 1
ATOM 1321 C C . GLU A 1 180 ? -3.048 0.827 9.577 1.00 89.56 180 GLU A C 1
ATOM 1323 O O . GLU A 1 180 ? -1.925 1.301 9.430 1.00 89.56 180 GLU A O 1
ATOM 1328 N N . SER A 1 181 ? -3.848 0.507 8.562 1.00 87.75 181 SER A N 1
ATOM 1329 C CA . SER A 1 181 ? -3.448 0.648 7.168 1.00 87.75 181 SER A CA 1
ATOM 1330 C C . SER A 1 181 ? -3.155 2.084 6.778 1.00 87.75 181 SER A C 1
ATOM 1332 O O . SER A 1 181 ? -2.142 2.316 6.139 1.00 87.75 181 SER A O 1
ATOM 1334 N N . LEU A 1 182 ? -3.956 3.062 7.218 1.00 86.88 182 LEU A N 1
ATOM 1335 C CA . LEU A 1 182 ? -3.672 4.463 6.893 1.00 86.88 182 LEU A CA 1
ATOM 1336 C C . LEU A 1 182 ? -2.307 4.921 7.410 1.00 86.88 182 LEU A C 1
ATOM 1338 O O . LEU A 1 182 ? -1.617 5.690 6.742 1.00 86.88 182 LEU A O 1
ATOM 1342 N N . LEU A 1 183 ? -1.909 4.454 8.596 1.00 87.50 183 LEU A N 1
ATOM 1343 C CA . LEU A 1 183 ? -0.570 4.723 9.109 1.00 87.50 183 LEU A CA 1
ATOM 1344 C C . LEU A 1 183 ? 0.494 3.894 8.382 1.00 87.50 183 LEU A C 1
ATOM 1346 O O . LEU A 1 183 ? 1.566 4.422 8.109 1.00 87.50 183 LEU A O 1
ATOM 1350 N N . ASN A 1 184 ? 0.209 2.633 8.053 1.00 86.50 184 ASN A N 1
ATOM 1351 C CA . ASN A 1 184 ? 1.121 1.747 7.327 1.00 86.50 184 ASN A CA 1
ATOM 1352 C C . ASN A 1 184 ? 1.430 2.281 5.914 1.00 86.50 184 ASN A C 1
ATOM 1354 O O . ASN A 1 184 ? 2.596 2.380 5.547 1.00 86.50 184 ASN A O 1
ATOM 1358 N N . ASP A 1 185 ? 0.413 2.725 5.171 1.00 83.06 185 ASP A N 1
ATOM 1359 C CA . ASP A 1 185 ? 0.540 3.356 3.852 1.00 83.06 185 ASP A CA 1
ATOM 1360 C C . ASP A 1 185 ? 1.387 4.630 3.931 1.00 83.06 185 ASP A C 1
ATOM 1362 O O . ASP A 1 185 ? 2.275 4.846 3.109 1.00 83.06 185 ASP A O 1
ATOM 1366 N N . GLY A 1 186 ? 1.163 5.457 4.958 1.00 78.25 186 GLY A N 1
ATOM 1367 C CA . GLY A 1 186 ? 1.970 6.653 5.202 1.00 78.25 186 GLY A CA 1
ATOM 1368 C C . GLY A 1 186 ? 3.436 6.341 5.523 1.00 78.25 186 GLY A C 1
ATOM 1369 O O . GLY A 1 186 ? 4.323 7.068 5.080 1.00 78.25 186 GLY A O 1
ATOM 1370 N N . LEU A 1 187 ? 3.702 5.263 6.267 1.00 77.19 187 LEU A N 1
ATOM 1371 C CA . LEU A 1 187 ? 5.057 4.818 6.604 1.00 77.19 187 LEU A CA 1
ATOM 1372 C C . LEU A 1 187 ? 5.780 4.189 5.412 1.00 77.19 187 LEU A C 1
ATOM 1374 O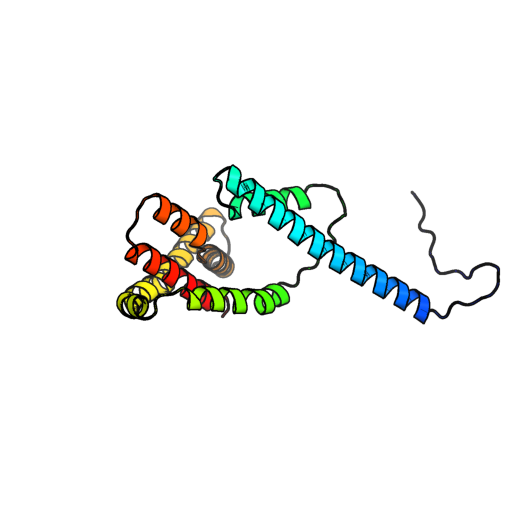 O . LEU A 1 187 ? 6.982 4.372 5.291 1.00 77.19 187 LEU A O 1
ATOM 1378 N N . ALA A 1 188 ? 5.072 3.472 4.536 1.00 70.44 188 ALA A N 1
ATOM 1379 C CA . ALA A 1 188 ? 5.670 2.792 3.388 1.00 70.44 188 ALA A CA 1
ATOM 1380 C C . ALA A 1 188 ? 6.183 3.756 2.299 1.00 70.44 188 ALA A C 1
ATOM 1382 O O . ALA A 1 188 ? 6.993 3.362 1.462 1.00 70.44 188 ALA A O 1
ATOM 1383 N N . ILE A 1 189 ? 5.701 5.005 2.290 1.00 69.56 189 ILE A N 1
ATOM 1384 C CA . ILE A 1 189 ? 6.138 6.057 1.355 1.00 69.56 189 ILE A CA 1
ATOM 1385 C C . ILE A 1 189 ? 7.486 6.677 1.770 1.00 69.56 189 ILE A C 1
ATOM 1387 O O . ILE A 1 189 ? 8.177 7.230 0.913 1.00 69.56 189 ILE A O 1
ATOM 1391 N N . VAL A 1 190 ? 7.839 6.625 3.062 1.00 61.25 190 VAL A N 1
ATOM 1392 C CA . VAL A 1 190 ? 9.053 7.236 3.644 1.00 61.25 190 VAL A CA 1
ATOM 1393 C C . VAL A 1 190 ? 10.226 6.265 3.599 1.00 61.25 190 VAL A C 1
ATOM 1395 O O . VAL A 1 190 ? 11.308 6.702 3.146 1.00 61.25 190 VAL A O 1
#

Foldseek 3Di:
DDDDDDPPDDDPPPDPDPVVVVVVVVVVVVVVLQVVLVVVLVVQLVVLVVVCVVVVDDSVVSNVVSVVVVVVPPPVSHPHDDDPVCCCVPPVVVVLVVLVVPAPVVLCVVCVVVLCCCLPVVLVVQLVVQLVVCCVPPVDDSVVSSVVSNVVSQDDCPSVLVVCVVVVHDPSVSNSSSSNNSSNSVVSVD

Sequence (190 aa):
MAGLIGLGGALPIGLDFPARVATAAEGDLNLLATELSYALLLAIAAMVAMATRRLRLPYTVALVLAGLLLVLAPTGLLHVDISSQLFLFLLVPPLVFEATLHLDWRKFRRDLPVVLLLALGGSLIGTGLVAWGTMRLLGVPLAAALTFGALISATDPVAVVAFFRSLGVSKRLALIVEGESLLNDGLAIV

Radius of gyration: 24.22 Å; chains: 1; bounding box: 43×42×78 Å

Secondary structure (DSSP, 8-state):
------S-S--TT-----HHHHHHHHHHHHHHHHHHHHHHHHHHHHHHHHHHHHHT--HHHHHHHHHHHHHHS----------HHHHHHHTHHHHHHHHHHHS-HHHHHHHHHHHHIIIIIIHHHHHHHHHHHHHHHH---HHHHHHHHHHHH----HHHHHHHHHTT--HHHHHHHHHHHHHHHHHHT-